Protein AF-A0A928MV00-F1 (afdb_monomer_lite)

Foldseek 3Di:
DKEKEAEQFDDDPLHHDPLRLVLLLLLLQVCLVVLNQEAEEAEPGRQQVSVVNSCVNRVHHYHYDPDLADEVCPCVVVVDPGYYYYYYHQVSRVNNCVVLVNDDPDGQWHGFIWMDDSPDPDDTDPNDPLSPQLCSTDPDPCCPDPNLVVLLVVLLVDDQPDDDFDPPKAKEKEAAADALSCLVSLLVCLQNLLHQEYEYQYALHNSQQVLVHPVSVVVVLVSLLSSLVSVVVSNHNAYEYEHYSSDDVVSNCVSNVRYHYDYACDWDADPNFTEGGHQDPVSVPDDGQEYEYEDDCPPPPDDQVPDPQPDGRYYHYNVQFTWMAIPPVGDIDGGGDSD

Secondary structure (DSSP, 8-state):
--EEEEEPPSEETTEE-HHHHHHHHHHHHHHHHTT--SEEEE-TTHHHHHHHHHHHHH---EEE-S----HHHHHHHHT--S-EEEEE-HHHHHHHHHHTT----SPPPTT-EEEE-TT-TT-EEEEE-TTS-GGG--S-GGGSSHHHHHHHHHHHHS---PPPPPTT-EEEEEE-S--GGGHHHHHHHHHHH--SEEEE-S-TTTTS-TTT-GGGHHHHHHHHHHHHHHHHHT--SEEEE---TT--HHHHHHH-TTSEEPPTT-EEEETTEEEEEEEEGGG--S--SEEEEES--TT----GGG--TTTS-EEEETTT-EEEEEETTTEEEEE----

Sequence (339 aa):
MKIYITCHGQAIDNILTDTGKKQADYLGKELNERGFSGKIYCTPGAGEKTARIIAKYTGSEIIIHKPLKETDNVIKKLDINEDTLFAGDRESSQDLCKSLGIPVKSSMCNCTLCYLEPFKNTKRVYNDTGHLPYDLRGCDFYMQTEEYGQKLKALMEKDTDIPKKKDGQTRIFHISDTSSYFFPYYEKILRETKPDIIIHTGDFVDEVKAGRVKWSREEYNVKVKAVADILKNAGAEKIYAVCGNNDIEDVLKSCLSEAEFVIPGSETYILGIKCILGHSHADIVNEGEWSFYGHGITGESWSPEKNNIKEGICRFNAIWNFSVIDLPERKWYGIEYPE

Radius of gyration: 23.03 Å; chains: 1; bounding box: 55×36×66 Å

Structure (mmCIF, N/CA/C/O backbone):
data_AF-A0A928MV00-F1
#
_entry.id   AF-A0A928MV00-F1
#
loop_
_atom_site.group_PDB
_atom_site.id
_atom_site.type_symbol
_atom_site.label_atom_id
_atom_site.label_alt_id
_atom_site.label_comp_id
_atom_site.label_asym_id
_atom_site.label_entity_id
_atom_site.label_seq_id
_atom_site.pdbx_PDB_ins_code
_atom_site.Cartn_x
_atom_site.Cartn_y
_atom_site.Cartn_z
_atom_site.occupancy
_atom_site.B_iso_or_equiv
_atom_site.auth_seq_id
_atom_site.auth_comp_id
_atom_site.auth_asym_id
_atom_site.auth_atom_id
_atom_site.pdbx_PDB_model_num
ATOM 1 N N . MET A 1 1 ? 2.742 8.236 -29.542 1.00 82.50 1 MET A N 1
ATOM 2 C CA . MET A 1 1 ? 4.080 8.729 -29.197 1.00 82.50 1 MET A CA 1
ATOM 3 C C . MET A 1 1 ? 4.158 9.026 -27.713 1.00 82.50 1 MET A C 1
ATOM 5 O O . MET A 1 1 ? 3.700 10.068 -27.244 1.00 82.50 1 MET A O 1
ATOM 9 N N . LYS A 1 2 ? 4.713 8.068 -26.988 1.00 88.12 2 LYS A N 1
ATOM 10 C CA . LYS A 1 2 ? 5.114 8.154 -25.592 1.00 88.12 2 LYS A CA 1
ATOM 11 C C . LYS A 1 2 ? 6.627 8.044 -25.527 1.00 88.12 2 LYS A C 1
ATOM 13 O O . LYS A 1 2 ? 7.214 7.199 -26.199 1.00 88.12 2 LYS A O 1
ATOM 18 N N . ILE A 1 3 ? 7.240 8.885 -24.708 1.00 89.00 3 ILE A N 1
ATOM 19 C CA . ILE A 1 3 ? 8.666 8.797 -24.410 1.00 89.00 3 ILE A CA 1
ATOM 20 C C . ILE A 1 3 ? 8.793 8.205 -23.020 1.00 89.00 3 ILE A C 1
ATOM 22 O O . ILE A 1 3 ? 8.371 8.831 -22.051 1.00 89.00 3 ILE A O 1
ATOM 26 N N . TYR A 1 4 ? 9.355 7.008 -22.946 1.00 92.44 4 TYR A N 1
ATOM 27 C CA . TYR A 1 4 ? 9.662 6.287 -21.726 1.00 92.44 4 TYR A CA 1
ATOM 28 C C . TYR A 1 4 ? 11.141 6.453 -21.386 1.00 92.44 4 TYR A C 1
ATOM 30 O O . TYR A 1 4 ? 11.998 6.502 -22.268 1.00 92.44 4 TYR A O 1
ATOM 38 N N . ILE A 1 5 ? 11.451 6.527 -20.100 1.00 92.00 5 ILE A N 1
ATOM 39 C CA . ILE A 1 5 ? 12.812 6.672 -19.588 1.00 92.00 5 ILE A CA 1
ATOM 40 C C . ILE A 1 5 ? 12.957 5.737 -18.397 1.00 92.00 5 ILE A C 1
ATOM 42 O O . ILE A 1 5 ? 12.105 5.727 -17.507 1.00 92.00 5 ILE A O 1
ATOM 46 N N . THR A 1 6 ? 14.039 4.971 -18.375 1.00 93.19 6 THR A N 1
ATOM 47 C CA . THR A 1 6 ? 14.352 4.045 -17.295 1.00 93.19 6 THR A CA 1
ATOM 48 C C . THR A 1 6 ? 15.839 4.026 -16.976 1.00 93.19 6 THR A C 1
ATOM 50 O O . 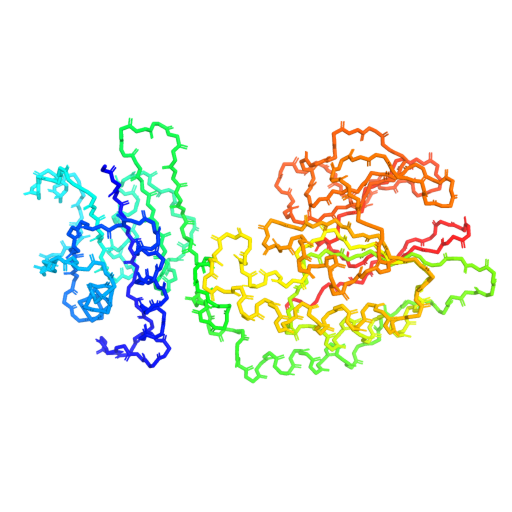THR A 1 6 ? 16.687 4.180 -17.856 1.00 93.19 6 THR A O 1
ATOM 53 N N . CYS A 1 7 ? 16.150 3.808 -15.702 1.00 91.81 7 CYS A N 1
ATOM 54 C CA . CYS A 1 7 ? 17.492 3.426 -15.282 1.00 91.81 7 CYS A CA 1
ATOM 55 C C . CYS A 1 7 ? 17.675 1.919 -15.442 1.00 91.81 7 CYS A C 1
ATOM 57 O O . CYS A 1 7 ? 16.728 1.149 -15.295 1.00 91.81 7 CYS A O 1
ATOM 59 N N . HIS A 1 8 ? 18.909 1.481 -15.664 1.00 92.94 8 HIS A N 1
ATOM 60 C CA . HIS A 1 8 ? 19.227 0.059 -15.650 1.00 92.94 8 HIS A CA 1
ATOM 61 C C . HIS A 1 8 ? 18.806 -0.630 -14.339 1.00 92.94 8 HIS A C 1
ATOM 63 O O . HIS A 1 8 ? 18.644 0.003 -13.292 1.00 92.94 8 HIS A O 1
ATOM 69 N N . GLY A 1 9 ? 18.642 -1.953 -14.388 1.00 92.38 9 GLY A N 1
ATOM 70 C CA . GLY A 1 9 ? 18.502 -2.770 -13.180 1.00 92.38 9 GLY A CA 1
ATOM 71 C C . GLY A 1 9 ? 19.742 -2.681 -12.286 1.00 92.38 9 GLY A C 1
ATOM 72 O O . GLY A 1 9 ? 20.796 -2.205 -12.711 1.00 92.38 9 GLY A O 1
ATOM 73 N N . GLN A 1 10 ? 19.638 -3.158 -11.047 1.00 91.12 10 GLN A N 1
ATOM 74 C CA . GLN A 1 10 ? 20.756 -3.197 -10.108 1.00 91.12 10 GLN A CA 1
ATOM 75 C C . GLN A 1 10 ? 21.988 -3.850 -10.754 1.00 91.12 10 GLN A C 1
ATOM 77 O O . GLN A 1 10 ? 21.906 -4.929 -11.346 1.00 91.12 10 GLN A O 1
ATOM 82 N N . ALA A 1 11 ? 23.138 -3.188 -10.642 1.00 89.44 11 ALA A N 1
ATOM 83 C CA . ALA A 1 11 ? 24.369 -3.616 -11.286 1.00 89.44 11 ALA A CA 1
ATOM 84 C C . ALA A 1 11 ? 25.591 -3.391 -10.393 1.00 89.44 11 ALA A C 1
ATOM 86 O O . ALA A 1 11 ? 25.627 -2.442 -9.613 1.00 89.44 11 ALA A O 1
ATOM 87 N N . ILE A 1 12 ? 26.601 -4.240 -10.570 1.00 86.94 12 ILE A N 1
ATOM 88 C CA . ILE A 1 12 ? 27.958 -4.077 -10.038 1.00 86.94 12 ILE A CA 1
ATOM 89 C C . ILE A 1 12 ? 28.890 -4.089 -11.252 1.00 86.94 12 ILE A C 1
ATOM 91 O O . ILE A 1 12 ? 28.761 -4.965 -12.107 1.00 86.94 12 ILE A O 1
ATOM 95 N N . ASP A 1 13 ? 29.752 -3.080 -11.392 1.00 88.19 13 ASP A N 1
ATOM 96 C CA . ASP A 1 13 ? 30.694 -2.945 -12.516 1.00 88.19 13 ASP A CA 1
ATOM 97 C C . ASP A 1 13 ? 30.048 -3.113 -13.908 1.00 88.19 13 ASP A C 1
ATOM 99 O O . ASP A 1 13 ? 30.540 -3.825 -14.783 1.00 88.19 13 ASP A O 1
ATOM 103 N N . ASN A 1 14 ? 28.898 -2.459 -14.129 1.00 86.06 14 ASN A N 1
ATOM 104 C CA . ASN A 1 14 ? 28.094 -2.552 -15.361 1.00 86.06 14 ASN A CA 1
ATOM 105 C C . ASN A 1 14 ? 27.556 -3.961 -15.688 1.00 86.06 14 ASN A C 1
ATOM 107 O O . ASN A 1 14 ? 27.125 -4.237 -16.817 1.00 86.06 14 ASN A O 1
ATOM 111 N N . ILE A 1 15 ? 27.559 -4.876 -14.723 1.00 90.56 15 ILE A N 1
ATOM 112 C CA . ILE A 1 15 ? 26.974 -6.210 -14.827 1.00 90.56 15 ILE A CA 1
ATOM 113 C C . ILE A 1 15 ? 25.720 -6.250 -13.964 1.00 90.56 15 ILE A C 1
ATOM 115 O O . ILE A 1 15 ? 25.782 -5.992 -12.767 1.00 90.56 15 ILE A O 1
ATOM 119 N N . LEU A 1 16 ? 24.576 -6.575 -14.578 1.00 93.12 16 LEU A N 1
ATOM 120 C CA . LEU A 1 16 ? 23.331 -6.748 -13.833 1.00 93.12 16 LEU A CA 1
ATOM 121 C C . LEU A 1 16 ? 23.482 -7.890 -12.826 1.00 93.12 16 LEU A C 1
ATOM 123 O O . LEU A 1 16 ? 23.854 -9.007 -13.206 1.00 93.12 16 LEU A O 1
ATOM 127 N N . THR A 1 17 ? 23.140 -7.611 -11.572 1.00 91.81 17 THR A N 1
ATOM 128 C CA . THR A 1 17 ? 22.944 -8.642 -10.550 1.00 91.81 17 THR A CA 1
ATOM 129 C C . THR A 1 17 ? 21.708 -9.476 -10.898 1.00 91.81 17 THR A C 1
ATOM 131 O O . THR A 1 17 ? 20.938 -9.127 -11.798 1.00 91.81 17 THR A O 1
ATOM 134 N N . ASP A 1 18 ? 21.469 -10.579 -10.191 1.00 89.38 18 ASP A N 1
ATOM 135 C CA . ASP A 1 18 ? 20.242 -11.357 -10.408 1.00 89.38 18 ASP A CA 1
ATOM 136 C C . ASP A 1 18 ? 18.983 -10.554 -10.055 1.00 89.38 18 ASP A C 1
ATOM 138 O O . ASP A 1 18 ? 18.000 -10.600 -10.795 1.00 89.38 18 ASP A O 1
ATOM 142 N N . THR A 1 19 ? 19.046 -9.724 -9.012 1.00 86.50 19 THR A N 1
ATOM 143 C CA . THR A 1 19 ? 18.025 -8.712 -8.700 1.00 86.50 19 THR A CA 1
ATOM 144 C C . THR A 1 19 ? 17.825 -7.748 -9.869 1.00 86.50 19 THR A C 1
ATOM 146 O O . THR A 1 19 ? 16.693 -7.530 -10.291 1.00 86.50 19 THR A O 1
ATOM 149 N N . GLY A 1 20 ? 18.905 -7.222 -10.457 1.00 92.56 20 GLY A N 1
ATOM 150 C CA . GLY A 1 20 ? 18.827 -6.321 -11.608 1.00 92.56 20 GLY A CA 1
ATOM 151 C C . GLY A 1 20 ? 18.205 -6.952 -12.849 1.00 92.56 20 GLY A C 1
ATOM 152 O O . GLY A 1 20 ? 17.428 -6.307 -13.551 1.00 92.56 20 GLY A O 1
ATOM 153 N N . LYS A 1 21 ? 18.488 -8.234 -13.104 1.00 95.62 21 LYS A N 1
ATOM 154 C CA . LYS A 1 21 ? 17.843 -8.987 -14.189 1.00 95.62 21 LYS A CA 1
ATOM 155 C C . LYS A 1 21 ? 16.345 -9.155 -13.934 1.00 95.62 21 LYS A C 1
ATOM 157 O O . LYS A 1 21 ? 15.565 -8.949 -14.857 1.00 95.62 21 LYS A O 1
ATOM 162 N N . LYS A 1 22 ? 15.942 -9.489 -12.700 1.00 92.94 22 LYS A N 1
ATOM 163 C CA . LYS A 1 22 ? 14.522 -9.596 -12.317 1.00 92.94 22 LYS A CA 1
ATOM 164 C C . LYS A 1 22 ? 13.800 -8.255 -12.447 1.00 92.94 22 LYS A C 1
ATOM 166 O O . LYS A 1 22 ? 12.706 -8.208 -12.988 1.00 92.94 22 LYS A O 1
ATOM 171 N N . GLN A 1 23 ? 14.420 -7.160 -12.012 1.00 93.12 23 GLN A N 1
ATOM 172 C CA . GLN A 1 23 ? 13.869 -5.814 -12.189 1.00 93.12 23 GLN A CA 1
ATOM 173 C C . GLN A 1 23 ? 13.602 -5.500 -13.670 1.00 93.12 23 GLN A C 1
ATOM 175 O O . GLN A 1 23 ? 12.503 -5.080 -14.028 1.00 93.12 23 GLN A O 1
ATOM 180 N N . ALA A 1 24 ? 14.576 -5.780 -14.542 1.00 96.44 24 ALA A N 1
ATOM 181 C CA . ALA A 1 24 ? 14.429 -5.573 -15.982 1.00 96.44 24 ALA A CA 1
ATOM 182 C C . ALA A 1 24 ? 13.342 -6.473 -16.602 1.00 96.44 24 ALA A C 1
ATOM 184 O O . ALA A 1 24 ? 12.658 -6.061 -17.537 1.00 96.44 24 ALA A O 1
ATOM 185 N N . ASP A 1 25 ? 13.176 -7.689 -16.076 1.00 96.62 25 ASP A N 1
ATOM 186 C CA . ASP A 1 25 ? 12.135 -8.640 -16.478 1.00 96.62 25 ASP A CA 1
ATOM 187 C C . ASP A 1 25 ? 10.726 -8.096 -16.198 1.00 96.62 25 ASP A C 1
ATOM 189 O O . ASP A 1 25 ? 9.881 -8.063 -17.094 1.00 96.62 25 ASP A O 1
ATOM 193 N N . TYR A 1 26 ? 10.499 -7.588 -14.983 1.00 93.38 26 TYR A N 1
ATOM 194 C CA . TYR A 1 26 ? 9.235 -6.959 -14.594 1.00 93.38 26 TYR A CA 1
ATOM 195 C C . TYR A 1 26 ? 8.929 -5.705 -15.411 1.00 93.38 26 TYR A C 1
ATOM 197 O O . TYR A 1 26 ? 7.802 -5.535 -15.874 1.00 93.38 26 TYR A O 1
ATOM 205 N N . LEU A 1 27 ? 9.929 -4.855 -15.653 1.00 94.81 27 LEU A N 1
ATOM 206 C CA . LEU A 1 27 ? 9.750 -3.687 -16.513 1.00 94.81 27 LEU A CA 1
ATOM 207 C C . LEU A 1 27 ? 9.415 -4.085 -17.962 1.00 94.81 27 LEU A C 1
ATOM 209 O O . LEU A 1 27 ? 8.588 -3.442 -18.608 1.00 94.81 27 LEU A O 1
ATOM 213 N N . GLY A 1 28 ? 10.017 -5.164 -18.469 1.00 96.38 28 GLY A N 1
ATOM 214 C CA . GLY A 1 28 ? 9.686 -5.725 -19.779 1.00 96.38 28 GLY A CA 1
ATOM 215 C C . GLY A 1 28 ? 8.221 -6.154 -19.884 1.00 96.38 28 GLY A C 1
ATOM 216 O O . GLY A 1 28 ? 7.544 -5.783 -20.845 1.00 96.38 28 GLY A O 1
ATOM 217 N N . LYS A 1 29 ? 7.715 -6.872 -18.873 1.00 94.25 29 LYS A N 1
ATOM 218 C CA . LYS A 1 29 ? 6.297 -7.263 -18.773 1.00 94.25 29 LYS A CA 1
ATOM 219 C C . LYS A 1 29 ? 5.371 -6.048 -18.737 1.00 94.25 29 LYS A C 1
ATOM 221 O O . LYS A 1 29 ? 4.395 -6.015 -19.483 1.00 94.25 29 LYS A O 1
ATOM 226 N N . GLU A 1 30 ? 5.717 -5.029 -17.951 1.00 92.06 30 GLU A N 1
ATOM 227 C CA . GLU A 1 30 ? 4.950 -3.781 -17.852 1.00 92.06 30 GLU A CA 1
ATOM 228 C C . GLU A 1 30 ? 4.853 -3.037 -19.172 1.00 92.06 30 GLU A C 1
ATOM 230 O O . GLU A 1 30 ? 3.765 -2.639 -19.588 1.00 92.06 30 GLU A O 1
ATOM 235 N N . LEU A 1 31 ? 5.972 -2.876 -19.869 1.00 93.81 31 LEU A N 1
ATOM 236 C CA . LEU A 1 31 ? 5.971 -2.216 -21.166 1.00 93.81 31 LEU A CA 1
ATOM 237 C C . LEU A 1 31 ? 5.159 -3.006 -22.198 1.00 93.81 31 LEU A C 1
ATOM 239 O O . LEU A 1 31 ? 4.380 -2.404 -22.938 1.00 93.81 31 LEU A O 1
ATOM 243 N N . ASN A 1 32 ? 5.262 -4.336 -22.198 1.00 94.81 32 ASN A N 1
ATOM 244 C CA . ASN A 1 32 ? 4.456 -5.186 -23.070 1.00 94.81 32 ASN A CA 1
ATOM 245 C C . ASN A 1 32 ? 2.948 -5.071 -22.773 1.00 94.81 32 ASN A C 1
ATOM 247 O O . ASN A 1 32 ? 2.161 -4.878 -23.696 1.00 94.81 32 ASN A O 1
ATOM 251 N N . GLU A 1 33 ? 2.522 -5.100 -21.504 1.00 90.19 33 GLU A N 1
ATOM 252 C CA . GLU A 1 33 ? 1.104 -4.909 -21.153 1.00 90.19 33 GLU A CA 1
ATOM 253 C C . GLU A 1 33 ? 0.577 -3.515 -21.515 1.00 90.19 33 GLU A C 1
ATOM 255 O O . GLU A 1 33 ? -0.595 -3.365 -21.867 1.00 90.19 33 GLU A O 1
ATOM 260 N N . ARG A 1 34 ? 1.439 -2.491 -21.491 1.00 88.81 34 ARG A N 1
ATOM 261 C CA . ARG A 1 34 ? 1.108 -1.142 -21.982 1.00 88.81 34 ARG A CA 1
ATOM 262 C C . ARG A 1 34 ? 1.042 -1.040 -23.508 1.00 88.81 34 ARG A C 1
ATOM 264 O O . ARG A 1 34 ? 0.714 0.040 -24.007 1.00 88.81 34 ARG A O 1
ATOM 271 N N . GLY A 1 35 ? 1.356 -2.116 -24.232 1.00 91.56 35 GLY A N 1
ATOM 272 C CA . GLY A 1 35 ? 1.406 -2.154 -25.691 1.00 91.56 35 GLY A CA 1
ATOM 273 C C . GLY A 1 35 ? 2.598 -1.397 -26.276 1.00 91.56 35 GLY A C 1
ATOM 274 O O . GLY A 1 35 ? 2.506 -0.897 -27.393 1.00 91.56 35 GLY A O 1
ATOM 275 N N . PHE A 1 36 ? 3.692 -1.250 -25.523 1.00 94.00 36 PHE A N 1
ATOM 276 C CA . PHE A 1 36 ? 4.910 -0.644 -26.050 1.00 94.00 36 PHE A CA 1
ATOM 277 C C . PHE A 1 36 ? 5.566 -1.580 -27.070 1.00 94.00 36 PHE A C 1
ATOM 279 O O . PHE A 1 36 ? 5.940 -2.703 -26.741 1.00 94.00 36 PHE A O 1
ATOM 286 N N . SER A 1 37 ? 5.751 -1.077 -28.287 1.00 91.75 37 SER A N 1
ATOM 287 C CA . SER A 1 37 ? 6.409 -1.785 -29.394 1.00 91.75 37 SER A CA 1
ATOM 288 C C . SER A 1 37 ? 7.442 -0.911 -30.113 1.00 91.75 37 SER A C 1
ATOM 290 O O . SER A 1 37 ? 7.795 -1.169 -31.260 1.00 91.75 37 SER A O 1
ATOM 292 N N . GLY A 1 38 ? 7.849 0.183 -29.473 1.00 93.69 38 GLY A N 1
ATOM 293 C CA . GLY A 1 38 ? 8.739 1.185 -30.042 1.00 93.69 38 GLY A CA 1
ATOM 294 C C . GLY A 1 38 ? 10.217 0.823 -29.937 1.00 93.69 38 GLY A C 1
ATOM 295 O O . GLY A 1 38 ? 10.565 -0.264 -29.482 1.00 93.69 38 GLY A O 1
ATOM 296 N N . LYS A 1 39 ? 11.114 1.740 -30.306 1.00 95.25 39 LYS A N 1
ATOM 297 C CA . LYS A 1 39 ? 12.572 1.524 -30.209 1.00 95.25 39 LYS A CA 1
ATOM 298 C C . LYS A 1 39 ? 13.103 1.733 -28.795 1.00 95.25 39 LYS A C 1
ATOM 300 O O . LYS A 1 39 ? 12.606 2.584 -28.053 1.00 95.25 39 LYS A O 1
ATOM 305 N N . ILE A 1 40 ? 14.154 0.994 -28.438 1.00 95.56 40 ILE A N 1
ATOM 306 C CA . ILE A 1 40 ? 14.876 1.160 -27.172 1.00 95.56 40 ILE A CA 1
ATOM 307 C C . ILE A 1 40 ? 16.265 1.736 -27.447 1.00 95.56 40 ILE A C 1
ATOM 309 O O . ILE A 1 40 ? 17.134 1.049 -27.978 1.00 95.56 40 ILE A O 1
ATOM 313 N N . TYR A 1 41 ? 16.500 2.977 -27.030 1.00 93.31 41 TYR A N 1
ATOM 314 C CA . TYR A 1 41 ? 17.820 3.601 -27.039 1.00 93.31 41 TYR A CA 1
ATOM 315 C C . TYR A 1 41 ? 18.506 3.358 -25.702 1.00 93.31 41 TYR A C 1
ATOM 317 O O . TYR A 1 41 ? 17.941 3.661 -24.652 1.00 93.31 41 TYR A O 1
ATOM 325 N N . CYS A 1 42 ? 19.729 2.836 -25.710 1.00 93.12 42 CYS A N 1
ATOM 326 C CA . CYS A 1 42 ? 20.411 2.486 -24.468 1.00 93.12 42 CYS A CA 1
ATOM 327 C C . CYS A 1 42 ? 21.888 2.866 -24.431 1.00 93.12 42 CYS A C 1
ATOM 329 O O . CYS A 1 42 ? 22.580 2.849 -25.454 1.00 93.12 42 CYS A O 1
ATOM 331 N N . THR A 1 43 ? 22.392 3.136 -23.226 1.00 90.00 43 THR A N 1
ATOM 332 C CA . THR A 1 43 ? 23.832 3.279 -22.988 1.00 90.00 43 THR A CA 1
ATOM 333 C C . THR A 1 43 ? 24.513 1.902 -22.930 1.00 90.00 43 THR A C 1
ATOM 335 O O . THR A 1 43 ? 23.920 0.939 -22.432 1.00 90.00 43 THR A O 1
ATOM 338 N N . PRO A 1 44 ? 25.764 1.762 -23.412 1.00 90.00 44 PRO A N 1
ATOM 339 C CA . PRO A 1 44 ? 26.524 0.519 -23.262 1.00 90.00 44 PRO A CA 1
ATOM 340 C C . PRO A 1 44 ? 26.683 0.096 -21.801 1.00 90.00 44 PRO A C 1
ATOM 342 O O . PRO A 1 44 ? 26.835 0.939 -20.919 1.00 90.00 44 PRO A O 1
ATOM 345 N N . GLY A 1 45 ? 26.717 -1.214 -21.551 1.00 92.06 45 GLY A N 1
ATOM 346 C CA . GLY A 1 45 ? 26.882 -1.770 -20.206 1.00 92.06 45 GLY A CA 1
ATOM 347 C C . GLY A 1 45 ? 25.556 -2.201 -19.582 1.00 92.06 45 GLY A C 1
ATOM 348 O O . GLY A 1 45 ? 24.834 -3.014 -20.162 1.00 92.06 45 GLY A O 1
ATOM 349 N N . ALA A 1 46 ? 25.243 -1.714 -18.379 1.00 92.69 46 ALA A N 1
ATOM 350 C CA . ALA A 1 46 ? 24.037 -2.127 -17.656 1.00 92.69 46 ALA A CA 1
ATOM 351 C C . ALA A 1 46 ? 22.733 -1.667 -18.344 1.00 92.69 46 ALA A C 1
ATOM 353 O O . ALA A 1 46 ? 21.748 -2.412 -18.335 1.00 92.69 46 ALA A O 1
ATOM 354 N N . GLY A 1 47 ? 22.740 -0.493 -18.991 1.00 93.62 47 GLY A N 1
ATOM 355 C CA . GLY A 1 47 ? 21.616 0.021 -19.786 1.00 93.62 47 GLY A CA 1
ATOM 356 C C . GLY A 1 47 ? 21.256 -0.918 -20.936 1.00 93.62 47 GLY A C 1
ATOM 357 O O . GLY A 1 47 ? 20.124 -1.385 -21.030 1.00 93.62 47 GLY A O 1
ATOM 358 N N . GLU A 1 48 ? 22.245 -1.295 -21.745 1.00 95.31 48 GLU A N 1
ATOM 359 C CA . GLU A 1 48 ? 22.090 -2.262 -22.835 1.00 95.31 48 GLU A CA 1
ATOM 360 C C . GLU A 1 48 ? 21.587 -3.627 -22.346 1.00 95.31 48 GLU A C 1
ATOM 362 O O . GLU A 1 48 ? 20.670 -4.202 -22.931 1.00 95.31 48 GLU A O 1
ATOM 367 N N . LYS A 1 49 ? 22.146 -4.157 -21.251 1.00 96.94 49 LYS A N 1
ATOM 368 C CA . LYS A 1 49 ? 21.696 -5.440 -20.682 1.00 96.94 49 LYS A CA 1
ATOM 369 C C . LYS A 1 49 ? 20.234 -5.381 -20.234 1.00 96.94 49 LYS A C 1
ATOM 371 O O . LYS A 1 49 ? 19.496 -6.337 -20.458 1.00 96.94 49 LYS A O 1
ATOM 376 N N . THR A 1 50 ? 19.817 -4.257 -19.654 1.00 97.31 50 THR A N 1
ATOM 377 C CA . THR A 1 50 ? 18.422 -4.001 -19.266 1.00 97.31 50 THR A CA 1
ATOM 378 C C . THR A 1 50 ? 17.527 -3.938 -20.506 1.00 97.31 50 THR A C 1
ATOM 380 O O . THR A 1 50 ? 16.542 -4.670 -20.589 1.00 97.31 50 THR A O 1
ATOM 383 N N . ALA A 1 51 ? 17.919 -3.158 -21.521 1.00 97.19 51 ALA A N 1
ATOM 384 C CA . ALA A 1 51 ? 17.208 -3.043 -22.795 1.00 97.19 51 ALA A CA 1
ATOM 385 C C . ALA A 1 51 ? 17.021 -4.402 -23.488 1.00 97.19 51 ALA A C 1
ATOM 387 O O . ALA A 1 51 ? 15.937 -4.702 -23.980 1.00 97.19 51 ALA A O 1
ATOM 388 N N . ARG A 1 52 ? 18.045 -5.265 -23.466 1.00 98.00 52 ARG A N 1
ATOM 389 C CA . ARG A 1 52 ? 17.976 -6.626 -24.022 1.00 98.00 52 ARG A CA 1
ATOM 390 C C . ARG A 1 52 ? 16.959 -7.517 -23.325 1.00 98.00 52 ARG A C 1
ATOM 392 O O . ARG A 1 52 ? 16.385 -8.378 -23.981 1.00 98.00 52 ARG A O 1
ATOM 399 N N . ILE A 1 53 ? 16.747 -7.354 -22.021 1.00 98.38 53 ILE A N 1
ATOM 400 C CA . ILE A 1 53 ? 15.714 -8.105 -21.298 1.00 98.38 53 ILE A CA 1
ATOM 401 C C . ILE A 1 53 ? 14.330 -7.573 -21.681 1.00 98.38 53 ILE A C 1
ATOM 403 O O . ILE A 1 53 ? 13.470 -8.363 -22.056 1.00 98.38 53 ILE A O 1
ATOM 407 N N . ILE A 1 54 ? 14.146 -6.251 -21.693 1.00 98.19 54 ILE A N 1
ATOM 408 C CA . ILE A 1 54 ? 12.882 -5.601 -22.076 1.00 98.19 54 ILE A CA 1
ATOM 409 C C . ILE A 1 54 ? 12.471 -5.955 -23.515 1.00 98.19 54 ILE A C 1
ATOM 411 O O . ILE A 1 54 ? 11.307 -6.267 -23.771 1.00 98.19 54 ILE A O 1
ATOM 415 N N . ALA A 1 55 ? 13.419 -5.963 -24.456 1.00 97.75 55 ALA A N 1
ATOM 416 C CA . ALA A 1 55 ? 13.170 -6.274 -25.865 1.00 97.75 55 ALA A CA 1
ATOM 417 C C . ALA A 1 55 ? 12.613 -7.691 -26.086 1.00 97.75 55 ALA A C 1
ATOM 419 O O . ALA A 1 55 ? 11.857 -7.907 -27.029 1.00 97.75 55 ALA A O 1
ATOM 420 N N . LYS A 1 56 ? 12.922 -8.656 -25.203 1.00 98.00 56 LYS A N 1
ATOM 421 C CA . LYS A 1 56 ? 12.355 -10.018 -25.279 1.00 98.00 56 LYS A CA 1
ATOM 422 C C . LYS A 1 56 ? 10.838 -10.034 -25.096 1.00 98.00 56 LYS A C 1
ATOM 424 O O . LYS A 1 56 ? 10.187 -10.931 -25.618 1.00 98.00 56 LYS A O 1
ATOM 429 N N . TYR A 1 57 ? 10.300 -9.070 -24.352 1.00 97.31 57 TYR A N 1
ATOM 430 C CA . TYR A 1 57 ? 8.868 -8.945 -24.088 1.00 97.31 57 TYR A CA 1
ATOM 431 C C . TYR A 1 57 ? 8.150 -8.104 -25.138 1.00 97.31 57 TYR A C 1
ATOM 433 O O . TYR A 1 57 ? 7.012 -8.390 -25.478 1.00 97.31 57 TYR A O 1
ATOM 441 N N . THR A 1 58 ? 8.816 -7.066 -25.635 1.00 96.75 58 THR A N 1
ATOM 442 C CA . THR A 1 58 ? 8.208 -6.002 -26.450 1.00 96.75 58 THR A CA 1
ATOM 443 C C . THR A 1 58 ? 8.452 -6.177 -27.950 1.00 96.75 58 THR A C 1
ATOM 445 O O . THR A 1 58 ? 7.787 -5.542 -28.762 1.00 96.75 58 THR A O 1
ATOM 448 N N . GLY A 1 59 ? 9.412 -7.027 -28.337 1.00 96.12 59 GLY A N 1
ATOM 449 C CA . GLY A 1 59 ? 9.846 -7.186 -29.729 1.00 96.12 59 GLY A CA 1
ATOM 450 C C . GLY A 1 59 ? 10.632 -5.986 -30.273 1.00 96.12 59 GLY A C 1
ATOM 451 O O . GLY A 1 59 ? 10.896 -5.922 -31.470 1.00 96.12 59 GLY A O 1
ATOM 452 N N . SER A 1 60 ? 10.996 -5.040 -29.406 1.00 96.62 60 SER A N 1
ATOM 453 C CA . SER A 1 60 ? 11.624 -3.775 -29.771 1.00 96.62 60 SER A CA 1
ATOM 454 C C . SER A 1 60 ? 13.036 -3.920 -30.340 1.00 96.62 60 SER A C 1
ATOM 456 O O . SER A 1 60 ? 13.863 -4.685 -29.837 1.00 96.62 60 SER A O 1
ATOM 458 N N . GLU A 1 61 ? 13.354 -3.087 -31.331 1.00 96.06 61 GLU A N 1
ATOM 459 C CA . GLU A 1 61 ? 14.726 -2.870 -31.791 1.00 96.06 61 GLU A CA 1
ATOM 460 C C . GLU A 1 61 ? 15.545 -2.127 -30.721 1.00 96.06 61 GLU A C 1
ATOM 462 O O . GLU A 1 61 ? 15.062 -1.182 -30.090 1.00 96.06 61 GLU A O 1
ATOM 467 N N . ILE A 1 62 ? 16.801 -2.545 -30.530 1.00 95.69 62 ILE A N 1
ATOM 468 C CA . ILE A 1 62 ? 17.732 -1.927 -29.580 1.00 95.69 62 ILE A CA 1
ATOM 469 C C . ILE A 1 62 ? 18.771 -1.113 -30.341 1.00 95.69 62 ILE A C 1
ATOM 471 O O . ILE A 1 62 ? 19.511 -1.652 -31.164 1.00 95.69 62 ILE A O 1
ATOM 475 N N . ILE A 1 63 ? 18.885 0.164 -29.989 1.00 93.31 63 ILE A N 1
ATOM 476 C CA . ILE A 1 63 ? 19.841 1.103 -30.564 1.00 93.31 63 ILE A CA 1
ATOM 477 C C . ILE A 1 63 ? 20.811 1.548 -29.472 1.00 93.31 63 ILE A C 1
ATOM 479 O O . ILE A 1 63 ? 20.442 2.195 -28.491 1.00 93.31 63 ILE A O 1
ATOM 483 N N . ILE A 1 64 ? 22.087 1.216 -29.647 1.00 89.94 64 ILE A N 1
ATOM 484 C CA . ILE A 1 64 ? 23.136 1.615 -28.709 1.00 89.94 64 ILE A CA 1
ATOM 485 C C . ILE A 1 64 ? 23.545 3.064 -28.999 1.00 89.94 64 ILE A C 1
ATOM 487 O O . ILE A 1 64 ? 23.987 3.374 -30.103 1.00 89.94 64 ILE A O 1
ATOM 491 N N . HIS A 1 65 ? 23.445 3.944 -27.999 1.00 80.75 65 HIS A N 1
ATOM 492 C CA . HIS A 1 65 ? 23.759 5.369 -28.128 1.00 80.75 65 HIS A CA 1
ATOM 493 C C . HIS A 1 65 ? 24.647 5.864 -26.969 1.00 80.75 65 HIS A C 1
ATOM 495 O O . HIS A 1 65 ? 24.375 5.608 -25.796 1.00 80.75 65 HIS A O 1
ATOM 501 N N . LYS A 1 66 ? 25.717 6.605 -27.289 1.00 70.06 66 LYS A N 1
ATOM 502 C CA . LYS A 1 66 ? 26.635 7.252 -26.330 1.00 70.06 66 LYS A CA 1
ATOM 503 C C . LYS A 1 66 ? 26.724 8.757 -26.635 1.00 70.06 66 LYS A C 1
ATOM 505 O O . LYS A 1 66 ? 27.035 9.071 -27.781 1.00 70.06 66 LYS A O 1
ATOM 510 N N . PRO A 1 67 ? 26.619 9.676 -25.654 1.00 60.28 67 PRO A N 1
ATOM 511 C CA . PRO A 1 67 ? 25.902 9.630 -24.371 1.00 60.28 67 PRO A CA 1
ATOM 512 C C . PRO A 1 67 ? 24.440 10.116 -24.501 1.00 60.28 67 PRO A C 1
ATOM 514 O O . PRO A 1 67 ? 24.109 10.877 -25.406 1.00 60.28 67 PRO A O 1
ATOM 517 N N . LEU A 1 68 ? 23.565 9.720 -23.570 1.00 62.50 68 LEU A N 1
ATOM 518 C CA . LEU A 1 68 ? 22.214 10.291 -23.401 1.00 62.50 68 LEU A CA 1
ATOM 519 C C . LEU A 1 68 ? 22.263 11.590 -22.566 1.00 62.50 68 LEU A C 1
ATOM 521 O O . LEU A 1 68 ? 21.470 11.779 -21.649 1.00 62.50 68 LEU A O 1
ATOM 525 N N . LYS A 1 69 ? 23.249 12.455 -22.830 1.00 54.38 69 LYS A N 1
ATOM 526 C CA . LYS A 1 69 ? 23.392 13.763 -22.178 1.00 54.38 69 LYS A CA 1
ATOM 527 C C . LYS A 1 69 ? 23.014 14.832 -23.215 1.00 54.38 69 LYS A C 1
ATOM 529 O O . LYS A 1 69 ? 23.563 14.814 -24.310 1.00 54.38 69 LYS A O 1
ATOM 534 N N . GLU A 1 70 ? 22.075 15.715 -22.858 1.00 53.69 70 GLU A N 1
ATOM 535 C CA . GLU A 1 70 ? 21.512 16.836 -23.651 1.00 53.69 70 GLU A CA 1
ATOM 536 C C . GLU A 1 70 ? 20.415 16.509 -24.692 1.00 53.69 70 GLU A C 1
ATOM 538 O O . GLU A 1 70 ? 20.589 15.761 -25.647 1.00 53.69 70 GLU A O 1
ATOM 543 N N . THR A 1 71 ? 19.260 17.159 -24.562 1.00 53.22 71 THR A N 1
ATOM 544 C CA . THR A 1 71 ? 17.960 16.518 -24.866 1.00 53.22 71 THR A CA 1
ATOM 545 C C . THR A 1 71 ? 17.208 17.141 -26.024 1.00 53.22 71 THR A C 1
ATOM 547 O O . THR A 1 71 ? 16.624 16.419 -26.832 1.00 53.22 71 THR A O 1
ATOM 550 N N . ASP A 1 72 ? 17.305 18.464 -26.181 1.00 48.59 72 ASP A N 1
ATOM 551 C CA . ASP A 1 72 ? 16.810 19.141 -27.385 1.00 48.59 72 ASP A CA 1
ATOM 552 C C . ASP A 1 72 ? 17.538 18.635 -28.631 1.00 48.59 72 ASP A C 1
ATOM 554 O O . ASP A 1 72 ? 16.975 18.598 -29.724 1.00 48.59 72 ASP A O 1
ATOM 558 N N . ASN A 1 73 ? 18.778 18.183 -28.442 1.00 56.41 73 ASN A N 1
ATOM 559 C CA . ASN A 1 73 ? 19.561 17.524 -29.464 1.00 56.41 73 ASN A CA 1
ATOM 560 C C . ASN A 1 73 ? 19.152 16.060 -29.645 1.00 56.41 73 ASN A C 1
ATOM 562 O O . ASN A 1 73 ? 19.006 15.650 -30.783 1.00 56.41 73 ASN A O 1
ATOM 566 N N . VAL A 1 74 ? 18.934 15.266 -28.592 1.00 65.31 74 VAL A N 1
ATOM 567 C CA . VAL A 1 74 ? 18.623 13.830 -28.746 1.00 65.31 74 VAL A CA 1
ATOM 568 C C . VAL A 1 74 ? 17.281 13.600 -29.447 1.00 65.31 74 VAL A C 1
ATOM 570 O O . VAL A 1 74 ? 17.252 12.867 -30.427 1.00 65.31 74 VAL A O 1
ATOM 573 N N . ILE A 1 75 ? 16.187 14.258 -29.045 1.00 63.66 75 ILE A N 1
ATOM 574 C CA . ILE A 1 75 ? 14.884 14.027 -29.704 1.00 63.66 75 ILE A CA 1
ATOM 575 C C . ILE A 1 75 ? 14.890 14.522 -31.154 1.00 63.66 75 ILE A C 1
ATOM 577 O O . ILE A 1 75 ? 14.432 13.808 -32.042 1.00 63.66 75 ILE A O 1
ATOM 581 N N . LYS A 1 76 ? 15.441 15.719 -31.412 1.00 63.12 76 LYS A N 1
ATOM 582 C CA . LYS A 1 76 ? 15.502 16.279 -32.773 1.00 63.12 76 LYS A CA 1
ATOM 583 C C . LYS A 1 76 ? 16.491 15.538 -33.675 1.00 63.12 76 LYS A C 1
ATOM 585 O O . LYS A 1 76 ? 16.220 15.398 -34.859 1.00 63.12 76 LYS A O 1
ATOM 590 N N . LYS A 1 77 ? 17.628 15.064 -33.146 1.00 62.38 77 LYS A N 1
ATOM 591 C CA . LYS A 1 77 ? 18.619 14.288 -33.919 1.00 62.38 77 LYS A CA 1
ATOM 592 C C . LYS A 1 77 ? 18.152 12.864 -34.201 1.00 62.38 77 LYS A C 1
ATOM 594 O O . LYS A 1 77 ? 18.565 12.307 -35.210 1.00 62.38 77 LYS A O 1
ATOM 599 N N . LEU A 1 78 ? 17.348 12.273 -33.314 1.00 65.56 78 LEU A N 1
ATOM 600 C CA . LEU A 1 78 ? 16.857 10.903 -33.470 1.00 65.56 78 LEU A CA 1
ATOM 601 C C . LEU A 1 78 ? 15.542 10.803 -34.258 1.00 65.56 78 LEU A C 1
ATOM 603 O O . LEU A 1 78 ? 15.116 9.683 -34.516 1.00 65.56 78 LEU A O 1
ATOM 607 N N . ASP A 1 79 ? 14.929 11.934 -34.634 1.00 68.38 79 ASP A N 1
ATOM 608 C CA . ASP A 1 79 ? 13.675 12.005 -35.406 1.00 68.38 79 ASP A CA 1
ATOM 609 C C . ASP A 1 79 ? 12.581 11.072 -34.854 1.00 68.38 79 ASP A C 1
ATOM 611 O O . ASP A 1 79 ? 11.986 10.250 -35.552 1.00 68.38 79 ASP A O 1
ATOM 615 N N . ILE A 1 80 ? 12.367 11.144 -33.538 1.00 73.50 80 ILE A N 1
ATOM 616 C CA . ILE A 1 80 ? 11.459 10.230 -32.839 1.00 73.50 80 ILE A CA 1
ATOM 617 C C . ILE A 1 80 ? 10.015 10.557 -33.226 1.00 73.50 80 ILE A C 1
ATOM 619 O O . ILE A 1 80 ? 9.469 11.581 -32.818 1.00 73.50 80 ILE A O 1
ATOM 623 N N . ASN A 1 81 ? 9.394 9.654 -33.983 1.00 78.94 81 ASN A N 1
ATOM 624 C CA . ASN A 1 81 ? 8.007 9.736 -34.448 1.00 78.94 81 ASN A CA 1
ATOM 625 C C . ASN A 1 81 ? 7.121 8.582 -33.928 1.00 78.94 81 ASN A C 1
ATOM 627 O O . ASN A 1 81 ? 5.920 8.537 -34.201 1.00 78.94 81 ASN A O 1
ATOM 631 N N . GLU A 1 82 ? 7.696 7.681 -33.133 1.00 86.75 82 GLU A N 1
ATOM 632 C CA . GLU A 1 82 ? 7.052 6.509 -32.542 1.00 86.75 82 GLU A CA 1
ATOM 633 C C . GLU A 1 82 ? 7.268 6.458 -31.023 1.00 86.75 82 GLU A C 1
ATOM 635 O O . GLU A 1 82 ? 8.014 7.255 -30.449 1.00 86.75 82 GLU A O 1
ATOM 640 N N . ASP A 1 83 ? 6.576 5.547 -30.335 1.00 91.25 83 ASP A N 1
ATOM 641 C CA . ASP A 1 83 ? 6.856 5.317 -28.918 1.00 91.25 83 ASP A CA 1
ATOM 642 C C . ASP A 1 83 ? 8.339 4.939 -28.752 1.00 91.25 83 ASP A C 1
ATOM 644 O O . ASP A 1 83 ? 8.920 4.262 -29.592 1.00 91.25 83 ASP A O 1
ATOM 648 N N . THR A 1 84 ? 9.000 5.430 -27.710 1.00 92.88 84 THR A N 1
ATOM 649 C CA . THR A 1 84 ? 10.446 5.226 -27.543 1.00 92.88 84 THR A CA 1
ATOM 650 C C . THR A 1 84 ? 10.799 5.049 -26.080 1.00 92.88 84 THR A C 1
ATOM 652 O O . THR A 1 84 ? 10.276 5.773 -25.238 1.00 92.88 84 THR A O 1
ATOM 655 N N . LEU A 1 85 ? 11.704 4.119 -25.778 1.00 94.88 85 LEU A N 1
ATOM 656 C CA . LEU A 1 85 ? 12.278 3.924 -24.451 1.00 94.88 85 LEU A CA 1
ATOM 657 C C . LEU A 1 85 ? 13.752 4.319 -24.444 1.00 94.88 85 LEU A C 1
ATOM 659 O O . LEU A 1 85 ? 14.529 3.856 -25.271 1.00 94.88 85 LEU A O 1
ATOM 663 N N . PHE A 1 86 ? 14.152 5.101 -23.451 1.00 93.69 86 PHE A N 1
ATOM 664 C CA . PHE A 1 86 ? 15.549 5.371 -23.138 1.00 93.69 86 PHE A CA 1
ATOM 665 C C . PHE A 1 86 ? 15.968 4.588 -21.892 1.00 93.69 86 PHE A C 1
ATOM 667 O O . PHE A 1 86 ? 15.394 4.792 -20.826 1.00 93.69 86 PHE A O 1
ATOM 674 N N . ALA A 1 87 ? 16.963 3.708 -22.016 1.00 93.75 87 ALA A N 1
ATOM 675 C CA . ALA A 1 87 ? 17.513 2.902 -20.926 1.00 93.75 87 ALA A CA 1
ATOM 676 C C . ALA A 1 87 ? 18.967 3.304 -20.631 1.00 93.75 87 ALA A C 1
ATOM 678 O O . ALA A 1 87 ? 19.890 2.950 -21.372 1.00 93.75 87 ALA A O 1
ATOM 679 N N . GLY A 1 88 ? 19.172 4.061 -19.555 1.00 90.69 88 GLY A N 1
ATOM 680 C CA . GLY A 1 88 ? 20.464 4.656 -19.209 1.00 90.69 88 GLY A CA 1
ATOM 681 C C . GLY A 1 88 ? 20.969 4.288 -17.817 1.00 90.69 88 GLY A C 1
ATOM 682 O O . GLY A 1 88 ? 20.384 3.481 -17.094 1.00 90.69 88 GLY A O 1
ATOM 683 N N . ASP A 1 89 ? 22.078 4.913 -17.434 1.00 88.31 89 ASP A N 1
ATOM 684 C CA . ASP A 1 89 ? 22.468 5.019 -16.027 1.00 88.31 89 ASP A CA 1
ATOM 685 C C . ASP A 1 89 ? 21.622 6.078 -15.305 1.00 88.31 89 ASP A C 1
ATOM 687 O O . ASP A 1 89 ? 20.805 6.780 -15.913 1.00 88.31 89 ASP A O 1
ATOM 691 N N . ARG A 1 90 ? 21.795 6.171 -13.984 1.00 85.38 90 ARG A N 1
ATOM 692 C CA . ARG A 1 90 ? 21.036 7.099 -13.141 1.00 85.38 90 ARG A CA 1
ATOM 693 C C . ARG A 1 90 ? 21.218 8.554 -13.574 1.00 85.38 90 ARG A C 1
ATOM 695 O O . ARG A 1 90 ? 20.227 9.265 -13.699 1.00 85.38 90 ARG A O 1
ATOM 702 N N . GLU A 1 91 ? 22.454 8.978 -13.822 1.00 84.06 91 GLU A N 1
ATOM 703 C CA . GLU A 1 91 ? 22.781 10.366 -14.170 1.00 84.06 91 GLU A CA 1
ATOM 704 C C . GLU A 1 91 ? 22.136 10.758 -15.508 1.00 84.06 91 GLU A C 1
ATOM 706 O O . GLU A 1 91 ? 21.351 11.702 -15.582 1.00 84.06 91 GLU A O 1
ATOM 711 N N . SER A 1 92 ? 22.375 9.961 -16.550 1.00 84.62 92 SER A N 1
ATOM 712 C CA . SER A 1 92 ? 21.846 10.203 -17.894 1.00 84.62 92 SER A CA 1
ATOM 713 C C . SER A 1 92 ? 20.318 10.150 -17.958 1.00 84.62 92 SER A C 1
ATOM 715 O O . SER A 1 92 ? 19.695 10.998 -18.595 1.00 84.62 92 SER A O 1
ATOM 717 N N . SER A 1 93 ? 19.689 9.205 -17.254 1.00 87.00 93 SER A N 1
ATOM 718 C CA . SER A 1 93 ? 18.225 9.105 -17.200 1.00 87.00 93 SER A CA 1
ATOM 719 C C . SER A 1 93 ? 17.599 10.309 -16.490 1.00 87.00 93 SER A C 1
ATOM 721 O O . SER A 1 93 ? 16.560 10.816 -16.919 1.00 87.00 93 SER A O 1
ATOM 723 N N . GLN A 1 94 ? 18.232 10.798 -15.420 1.00 85.25 94 GLN A N 1
ATOM 724 C CA . GLN A 1 94 ? 17.772 11.983 -14.697 1.00 85.25 94 GLN A CA 1
ATOM 725 C C . GLN A 1 94 ? 17.916 13.255 -15.523 1.00 85.25 94 GLN A C 1
ATOM 727 O O . GLN A 1 94 ? 16.994 14.073 -15.542 1.00 85.25 94 GLN A O 1
ATOM 732 N N . ASP A 1 95 ? 19.042 13.425 -16.208 1.00 83.19 95 ASP A N 1
ATOM 733 C CA . ASP A 1 95 ? 19.273 14.584 -17.066 1.00 83.19 95 ASP A CA 1
ATOM 734 C C . ASP A 1 95 ? 18.284 14.611 -18.235 1.00 83.19 95 ASP A C 1
ATOM 736 O O . ASP A 1 95 ? 17.707 15.663 -18.532 1.00 83.19 95 ASP A O 1
ATOM 740 N N . LEU A 1 96 ? 17.991 13.447 -18.826 1.00 83.56 96 LEU A N 1
ATOM 741 C CA . LEU A 1 96 ? 16.943 13.286 -19.833 1.00 83.56 96 LEU A CA 1
ATOM 742 C C . LEU A 1 96 ? 15.542 13.596 -19.271 1.00 83.56 96 LEU A C 1
ATOM 744 O O . LEU A 1 96 ? 14.746 14.250 -19.936 1.00 83.56 96 LEU A O 1
ATOM 748 N N . CYS A 1 97 ? 15.228 13.206 -18.033 1.00 83.19 97 CYS A N 1
ATOM 749 C CA . CYS A 1 97 ? 13.955 13.581 -17.407 1.00 83.19 97 CYS A CA 1
ATOM 750 C C . CYS A 1 97 ? 13.831 15.105 -17.215 1.00 83.19 97 CYS A C 1
ATOM 752 O O . CYS A 1 97 ? 12.826 15.694 -17.619 1.00 83.19 97 CYS A O 1
ATOM 754 N N . LYS A 1 98 ? 14.849 15.753 -16.625 1.00 81.38 98 LYS A N 1
ATOM 755 C CA . LYS A 1 98 ? 14.837 17.197 -16.301 1.00 81.38 98 LYS A CA 1
ATOM 756 C C . LYS A 1 98 ? 14.592 18.059 -17.534 1.00 81.38 98 LYS A C 1
ATOM 758 O O . LYS A 1 98 ? 13.766 18.964 -17.536 1.00 81.38 98 LYS A O 1
ATOM 763 N N . SER A 1 99 ? 15.322 17.751 -18.585 1.00 78.50 99 SER A N 1
ATOM 764 C CA . SER A 1 99 ? 15.278 18.446 -19.866 1.00 78.50 99 SER A CA 1
ATOM 765 C C . SER A 1 99 ? 13.978 18.244 -20.648 1.00 78.50 99 SER A C 1
ATOM 767 O O . SER A 1 99 ? 13.583 19.127 -21.399 1.00 78.50 99 SER A O 1
ATOM 769 N N . LEU A 1 100 ? 13.263 17.138 -20.421 1.00 78.25 100 LEU A N 1
ATOM 770 C CA . LEU A 1 100 ? 11.900 16.934 -20.926 1.00 78.25 100 LEU A CA 1
ATOM 771 C C . LEU A 1 100 ? 10.824 17.567 -20.035 1.00 78.25 100 LEU A C 1
ATOM 773 O O . LEU A 1 100 ? 9.629 17.344 -20.238 1.00 78.25 100 LEU A O 1
ATOM 777 N N . GLY A 1 101 ? 11.225 18.336 -19.019 1.00 77.62 101 GLY A N 1
ATOM 778 C CA . GLY A 1 101 ? 10.308 18.932 -18.054 1.00 77.62 101 GLY A CA 1
ATOM 779 C C . GLY A 1 101 ? 9.598 17.896 -17.178 1.00 77.62 101 GLY A C 1
ATOM 780 O O . GLY A 1 101 ? 8.557 18.199 -16.590 1.00 77.62 101 GLY A O 1
ATOM 781 N N . ILE A 1 102 ? 10.116 16.668 -17.083 1.00 77.56 102 ILE A N 1
ATOM 782 C CA . ILE A 1 102 ? 9.616 15.664 -16.144 1.00 77.56 102 ILE A CA 1
ATOM 783 C C . ILE A 1 102 ? 10.218 16.006 -14.771 1.00 77.56 102 ILE A C 1
ATOM 785 O O . ILE A 1 102 ? 11.443 16.019 -14.634 1.00 77.56 102 ILE A O 1
ATOM 789 N N . PRO A 1 103 ? 9.401 16.330 -13.752 1.00 71.12 103 PRO A N 1
ATOM 790 C CA . PRO A 1 103 ? 9.909 16.801 -12.467 1.00 71.12 103 PRO A CA 1
ATOM 791 C C . PRO A 1 103 ? 10.697 15.700 -11.755 1.00 71.12 103 PRO A C 1
ATOM 793 O O . PRO A 1 103 ? 10.113 14.701 -11.360 1.00 71.12 103 PRO A O 1
ATOM 796 N N . VAL A 1 104 ? 12.004 15.901 -11.550 1.00 68.44 104 VAL A N 1
ATOM 797 C CA . VAL A 1 104 ? 12.871 14.954 -10.830 1.00 68.44 104 VAL A CA 1
ATOM 798 C C . VAL A 1 104 ? 13.045 15.402 -9.376 1.00 68.44 104 VAL A C 1
ATOM 800 O O . VAL A 1 104 ? 13.900 16.236 -9.096 1.00 68.44 104 VAL A O 1
ATOM 803 N N . LYS A 1 105 ? 12.214 14.893 -8.453 1.00 56.28 105 LYS A N 1
ATOM 804 C CA . LYS A 1 105 ? 12.280 15.221 -7.012 1.00 56.28 105 LYS A CA 1
ATOM 805 C C . LYS A 1 105 ? 13.322 14.402 -6.233 1.00 56.28 105 LYS A C 1
ATOM 807 O O . LYS A 1 105 ? 13.779 14.862 -5.194 1.00 56.28 105 LYS A O 1
ATOM 812 N N . SER A 1 106 ? 13.697 13.215 -6.715 1.00 64.50 106 SER A N 1
ATOM 813 C CA . SER A 1 106 ? 14.620 12.290 -6.036 1.00 64.50 106 SER A CA 1
ATOM 814 C C . SER A 1 106 ? 15.565 11.579 -7.012 1.00 64.50 106 SER A C 1
ATOM 816 O O . SER A 1 106 ? 15.446 11.704 -8.237 1.00 64.50 106 SER A O 1
ATOM 818 N N . SER A 1 107 ? 16.517 10.806 -6.471 1.00 70.81 107 SER A N 1
ATOM 819 C CA . SER A 1 107 ? 17.337 9.899 -7.280 1.00 70.81 107 SER A CA 1
ATOM 820 C C . SER A 1 107 ? 16.452 8.874 -8.010 1.00 70.81 107 SER A C 1
ATOM 822 O O . SER A 1 107 ? 15.482 8.396 -7.421 1.00 70.81 107 SER A O 1
ATOM 824 N N . MET A 1 108 ? 16.722 8.578 -9.290 1.00 77.69 108 MET A N 1
ATOM 825 C CA . MET A 1 108 ? 15.988 7.517 -9.998 1.00 77.69 108 MET A CA 1
ATOM 826 C C . MET A 1 108 ? 16.427 6.140 -9.485 1.00 77.69 108 MET A C 1
ATOM 828 O O . MET A 1 108 ? 17.627 5.863 -9.365 1.00 77.69 108 MET A O 1
ATOM 832 N N . CYS A 1 109 ? 15.453 5.282 -9.194 1.00 84.50 109 CYS A N 1
ATOM 833 C CA . CYS A 1 109 ? 15.687 3.922 -8.718 1.00 84.50 109 CYS A CA 1
ATOM 834 C C . CYS A 1 109 ? 15.992 2.966 -9.888 1.00 84.50 109 CYS A C 1
ATOM 836 O O . CYS A 1 109 ? 15.762 3.285 -11.057 1.00 84.50 109 CYS A O 1
ATOM 838 N N . ASN A 1 110 ? 16.522 1.780 -9.580 1.00 89.88 110 ASN A N 1
ATOM 839 C CA . ASN A 1 110 ? 16.798 0.758 -10.597 1.00 89.88 110 ASN A CA 1
ATOM 840 C C . ASN A 1 110 ? 15.505 0.330 -11.313 1.00 89.88 110 ASN A C 1
ATOM 842 O O . ASN A 1 110 ? 14.509 0.063 -10.644 1.00 89.88 110 ASN A O 1
ATOM 846 N N . CYS A 1 111 ? 15.520 0.254 -12.650 1.00 92.25 111 CYS A N 1
ATOM 847 C CA . CYS A 1 111 ? 14.345 -0.048 -13.490 1.00 92.25 111 CYS A CA 1
ATOM 848 C C . CYS A 1 111 ? 13.098 0.801 -13.207 1.00 92.25 111 CYS A C 1
ATOM 850 O O . CYS A 1 111 ? 11.998 0.423 -13.582 1.00 92.25 111 CYS A O 1
ATOM 852 N N . THR A 1 112 ? 13.239 1.980 -12.605 1.00 89.31 112 THR A N 1
ATOM 853 C CA . THR A 1 112 ? 12.155 2.963 -12.546 1.00 89.31 112 THR A CA 1
ATOM 854 C C . THR A 1 112 ? 11.598 3.248 -13.942 1.00 89.31 112 THR A C 1
ATOM 856 O O . THR A 1 112 ? 12.372 3.382 -14.888 1.00 89.31 112 THR A O 1
ATOM 859 N N . LEU A 1 113 ? 10.290 3.475 -14.061 1.00 89.00 113 LEU A N 1
ATOM 860 C CA . LEU A 1 113 ? 9.667 3.988 -15.275 1.00 89.00 113 LEU A CA 1
ATOM 861 C C . LEU A 1 113 ? 9.237 5.454 -15.112 1.00 89.00 113 LEU A C 1
ATOM 863 O O . LEU A 1 113 ? 8.412 5.802 -14.270 1.00 89.00 113 LEU A O 1
ATOM 867 N N . CYS A 1 114 ? 9.763 6.322 -15.966 1.00 87.62 114 CYS A N 1
ATOM 868 C CA . CYS A 1 114 ? 9.232 7.662 -16.204 1.00 87.62 114 CYS A CA 1
ATOM 869 C C . CYS A 1 114 ? 8.644 7.703 -17.615 1.00 87.62 114 CYS A C 1
ATOM 871 O O . CYS A 1 114 ? 9.210 7.091 -18.521 1.00 87.62 114 CYS A O 1
ATOM 873 N N . TYR A 1 115 ? 7.553 8.438 -17.842 1.00 86.25 115 TYR A N 1
ATOM 874 C CA . TYR A 1 115 ? 7.135 8.729 -19.215 1.00 86.25 115 TYR A CA 1
ATOM 875 C C . TYR A 1 115 ? 6.391 10.053 -19.388 1.00 86.25 115 TYR A C 1
ATOM 877 O O . TYR A 1 115 ? 5.773 10.585 -18.459 1.00 86.25 115 TYR A O 1
ATOM 885 N N . LEU A 1 116 ? 6.439 10.551 -20.624 1.00 83.50 116 LEU A N 1
ATOM 886 C CA . LEU A 1 116 ? 5.777 11.761 -21.104 1.00 83.50 116 LEU A CA 1
ATOM 887 C C . LEU A 1 116 ? 4.998 11.467 -22.395 1.00 83.50 116 LEU A C 1
ATOM 889 O O . LEU A 1 116 ? 5.461 10.718 -23.256 1.00 83.50 116 LEU A O 1
ATOM 893 N N . GLU A 1 117 ? 3.845 12.117 -22.553 1.00 81.94 117 GLU A N 1
ATOM 894 C CA . GLU A 1 117 ? 3.106 12.222 -23.818 1.00 81.94 117 GLU A CA 1
ATOM 895 C C . GLU A 1 117 ? 3.242 13.656 -24.373 1.00 81.94 117 GLU A C 1
ATOM 897 O O . GLU A 1 117 ? 2.468 14.525 -23.977 1.00 81.94 117 GLU A O 1
ATOM 902 N N . PRO A 1 118 ? 4.200 13.949 -25.277 1.00 65.69 118 PRO A N 1
ATOM 903 C CA . PRO A 1 118 ? 4.557 15.331 -25.636 1.00 65.69 118 PRO A CA 1
ATOM 904 C C . PRO A 1 118 ? 3.413 16.162 -26.234 1.00 65.69 118 PRO A C 1
ATOM 906 O O . PRO A 1 118 ? 3.376 17.375 -26.067 1.00 65.69 118 PRO A O 1
ATOM 909 N N . PHE A 1 119 ? 2.459 15.510 -26.904 1.00 64.81 119 PHE A N 1
ATOM 910 C CA . PHE A 1 119 ? 1.329 16.162 -27.576 1.00 64.81 119 PHE A CA 1
ATOM 911 C C . PHE A 1 119 ? 0.042 16.194 -26.739 1.00 64.81 119 PHE A C 1
ATOM 913 O O . PHE A 1 119 ? -0.990 16.673 -27.205 1.00 64.81 119 PHE A O 1
ATOM 920 N N . LYS A 1 120 ? 0.080 15.680 -25.505 1.00 57.91 120 LYS A N 1
ATOM 921 C CA . LYS A 1 120 ? -1.037 15.736 -24.559 1.00 57.91 120 LYS A CA 1
ATOM 922 C C . LYS A 1 120 ? -0.560 16.476 -23.317 1.00 57.91 120 LYS A C 1
ATOM 924 O O . LYS A 1 120 ? 0.253 15.960 -22.560 1.00 57.91 120 LYS A O 1
ATOM 929 N N . ASN A 1 121 ? -1.096 17.673 -23.080 1.00 53.41 121 ASN A N 1
ATOM 930 C CA . ASN A 1 121 ? -0.739 18.577 -21.973 1.00 53.41 121 ASN A CA 1
ATOM 931 C C . ASN A 1 121 ? -0.977 18.021 -20.545 1.00 53.41 121 ASN A C 1
ATOM 933 O O . ASN A 1 121 ? -1.070 18.793 -19.597 1.00 53.41 121 ASN A O 1
ATOM 937 N N . THR A 1 122 ? -1.139 16.710 -20.352 1.00 53.31 122 THR A N 1
ATOM 938 C CA . THR A 1 122 ? -1.901 16.198 -19.207 1.00 53.31 122 THR A CA 1
ATOM 939 C C . THR A 1 122 ? -1.388 14.916 -18.553 1.00 53.31 122 THR A C 1
ATOM 941 O O . THR A 1 122 ? -1.890 14.595 -17.481 1.00 53.31 122 THR A O 1
ATOM 944 N N . LYS A 1 123 ? -0.422 14.161 -19.104 1.00 54.00 123 LYS A N 1
ATOM 945 C CA . LYS A 1 123 ? 0.046 12.918 -18.447 1.00 54.00 123 LYS A CA 1
ATOM 946 C C . LYS A 1 123 ? 1.565 12.811 -18.367 1.00 54.00 123 LYS A C 1
ATOM 948 O O . LYS A 1 123 ? 2.255 12.672 -19.374 1.00 54.00 123 LYS A O 1
ATOM 953 N N . ARG A 1 124 ? 2.060 12.855 -17.128 1.00 63.56 124 ARG A N 1
ATOM 954 C CA . ARG A 1 124 ? 3.446 12.582 -16.742 1.00 63.56 124 ARG A CA 1
ATOM 955 C C . ARG A 1 124 ? 3.407 11.536 -15.641 1.00 63.56 124 ARG A C 1
ATOM 957 O O . ARG A 1 124 ? 2.724 11.743 -14.642 1.00 63.56 124 ARG A O 1
ATOM 964 N N . VAL A 1 125 ? 4.116 10.434 -15.828 1.00 60.09 125 VAL A N 1
ATOM 965 C CA . VAL A 1 125 ? 4.385 9.486 -14.743 1.00 60.09 125 VAL A CA 1
ATOM 966 C C . VAL A 1 125 ? 5.845 9.625 -14.378 1.00 60.09 125 VAL A C 1
ATOM 968 O O . VAL A 1 125 ? 6.714 9.667 -15.252 1.00 60.09 125 VAL A O 1
ATOM 971 N N . TYR A 1 126 ? 6.088 9.763 -13.082 1.00 67.25 126 TYR A N 1
ATOM 972 C CA . TYR A 1 126 ? 7.396 10.058 -12.539 1.00 67.25 126 TYR A CA 1
ATOM 973 C C . TYR A 1 126 ? 7.794 9.006 -11.514 1.00 67.25 126 TYR A C 1
ATOM 975 O O . TYR A 1 126 ? 7.034 8.712 -10.597 1.00 67.25 126 TYR A O 1
ATOM 983 N N . ASN A 1 127 ? 9.013 8.499 -11.675 1.00 71.19 127 ASN A N 1
ATOM 984 C CA . ASN A 1 127 ? 9.665 7.551 -10.784 1.00 71.19 127 ASN A CA 1
ATOM 985 C C . ASN A 1 127 ? 8.813 6.313 -10.428 1.00 71.19 127 ASN A C 1
ATOM 987 O O . ASN A 1 127 ? 8.833 5.852 -9.288 1.00 71.19 127 ASN A O 1
ATOM 991 N N . ASP A 1 128 ? 8.040 5.791 -11.386 1.00 78.31 128 ASP A N 1
ATOM 992 C CA . ASP A 1 128 ? 7.105 4.697 -11.135 1.00 78.31 128 ASP A CA 1
ATOM 993 C C . ASP A 1 128 ? 7.841 3.361 -11.034 1.00 78.31 128 ASP A C 1
ATOM 995 O O . ASP A 1 128 ? 8.449 2.870 -11.987 1.00 78.31 128 ASP A O 1
ATOM 999 N N . THR A 1 129 ? 7.773 2.773 -9.847 1.00 81.06 129 THR A N 1
ATOM 1000 C CA . THR A 1 129 ? 8.290 1.439 -9.530 1.00 81.06 129 THR A CA 1
ATOM 1001 C C . THR A 1 129 ? 7.163 0.476 -9.160 1.00 81.06 129 THR A C 1
ATOM 1003 O O . THR A 1 129 ? 7.427 -0.620 -8.676 1.00 81.06 129 THR A O 1
ATOM 1006 N N . GLY A 1 130 ? 5.898 0.848 -9.396 1.00 73.44 130 GLY A N 1
ATOM 1007 C CA . GLY A 1 130 ? 4.732 0.030 -9.059 1.00 73.44 130 GLY A CA 1
ATOM 1008 C C . GLY A 1 130 ? 4.721 -1.329 -9.760 1.00 73.44 130 GLY A C 1
ATOM 1009 O O . GLY A 1 130 ? 4.195 -2.291 -9.208 1.00 73.44 130 GLY A O 1
ATOM 1010 N N . HIS A 1 131 ? 5.372 -1.420 -10.921 1.00 81.12 131 HIS A N 1
ATOM 1011 C CA . HIS A 1 131 ? 5.571 -2.652 -11.684 1.00 81.12 131 HIS A CA 1
ATOM 1012 C C . HIS A 1 131 ? 6.552 -3.639 -11.034 1.00 81.12 131 HIS A C 1
ATOM 1014 O O . HIS A 1 131 ? 6.510 -4.837 -11.325 1.00 81.12 131 HIS A O 1
ATOM 1020 N N . LEU A 1 132 ? 7.441 -3.141 -10.171 1.00 81.00 132 LEU A N 1
ATOM 1021 C CA . LEU A 1 132 ? 8.374 -3.962 -9.418 1.00 81.00 132 LEU A CA 1
ATOM 1022 C C . LEU A 1 132 ? 7.676 -4.490 -8.159 1.00 81.00 132 LEU A C 1
ATOM 1024 O O . LEU A 1 132 ? 7.078 -3.695 -7.414 1.00 81.00 132 LEU A O 1
ATOM 1028 N N . PRO A 1 133 ? 7.815 -5.796 -7.871 1.00 71.19 133 PRO A N 1
ATOM 1029 C CA . PRO A 1 133 ? 7.655 -6.310 -6.523 1.00 71.19 133 PRO A CA 1
ATOM 1030 C C . PRO A 1 133 ? 8.463 -5.469 -5.545 1.00 71.19 133 PRO A C 1
ATOM 1032 O O . PRO A 1 133 ? 9.534 -4.953 -5.874 1.00 71.19 133 PRO A O 1
ATOM 1035 N N . TYR A 1 134 ? 7.935 -5.303 -4.345 1.00 63.75 134 TYR A N 1
ATOM 1036 C CA . TYR A 1 134 ? 8.521 -4.406 -3.360 1.00 63.75 134 TYR A CA 1
ATOM 1037 C C . TYR A 1 134 ? 9.931 -4.790 -2.939 1.00 63.75 134 TYR A C 1
ATOM 1039 O O . TYR A 1 134 ? 10.790 -3.929 -2.789 1.00 63.75 134 TYR A O 1
ATOM 1047 N N . ASP A 1 135 ? 10.175 -6.091 -2.830 1.00 65.81 135 ASP A N 1
ATOM 1048 C CA . ASP A 1 135 ? 11.477 -6.670 -2.540 1.00 65.81 135 ASP A CA 1
ATOM 1049 C C . ASP A 1 135 ? 12.506 -6.248 -3.626 1.00 65.81 135 ASP A C 1
ATOM 1051 O O . ASP A 1 135 ? 13.685 -6.026 -3.353 1.00 65.81 135 ASP A O 1
ATOM 1055 N N . LEU A 1 136 ? 12.052 -6.003 -4.855 1.00 74.25 136 LEU A N 1
ATOM 1056 C CA . LEU A 1 136 ? 12.868 -5.500 -5.955 1.00 74.25 136 LEU A CA 1
ATOM 1057 C C . LEU A 1 136 ? 12.868 -3.968 -6.095 1.00 74.25 136 LEU A C 1
ATOM 1059 O O . LEU A 1 136 ? 13.572 -3.462 -6.973 1.00 74.25 136 LEU A O 1
ATOM 1063 N N . ARG A 1 137 ? 12.139 -3.193 -5.281 1.00 72.31 137 ARG A N 1
ATOM 1064 C CA . ARG A 1 137 ? 12.189 -1.719 -5.330 1.00 72.31 137 ARG A CA 1
ATOM 1065 C C . ARG A 1 137 ? 13.445 -1.224 -4.625 1.00 72.31 137 ARG A C 1
ATOM 1067 O O . ARG A 1 137 ? 13.622 -1.414 -3.431 1.00 72.31 137 ARG A O 1
ATOM 1074 N N . GLY A 1 138 ? 14.330 -0.571 -5.373 1.00 57.94 138 GLY A N 1
ATOM 1075 C CA . GLY A 1 138 ? 15.616 -0.116 -4.853 1.00 57.94 138 GLY A CA 1
ATOM 1076 C C . GLY A 1 138 ? 15.929 1.309 -5.267 1.00 57.94 138 GLY A C 1
ATOM 1077 O O . GLY A 1 138 ? 16.556 1.518 -6.309 1.00 57.94 138 GLY A O 1
ATOM 1078 N N . CYS A 1 139 ? 15.540 2.274 -4.434 1.00 40.94 139 CYS A N 1
ATOM 1079 C CA . CYS A 1 139 ? 16.406 3.432 -4.228 1.00 40.94 139 CYS A CA 1
ATOM 1080 C C . CYS A 1 139 ? 17.376 3.203 -3.068 1.00 40.94 139 CYS A C 1
ATOM 1082 O O . CYS A 1 139 ? 18.502 3.668 -3.184 1.00 40.94 139 CYS A O 1
ATOM 1084 N N . ASP A 1 140 ? 17.037 2.362 -2.087 1.00 37.12 140 ASP A N 1
ATOM 1085 C CA . ASP A 1 140 ? 17.978 1.948 -1.059 1.00 37.12 140 ASP A CA 1
ATOM 1086 C C . ASP A 1 140 ? 17.828 0.470 -0.705 1.00 37.12 140 ASP A C 1
ATOM 1088 O O . ASP A 1 140 ? 16.737 -0.093 -0.687 1.00 37.12 140 ASP A O 1
ATOM 1092 N N . PHE A 1 141 ? 18.963 -0.143 -0.398 1.00 34.97 141 PHE A N 1
ATOM 1093 C CA . PHE A 1 141 ? 19.129 -1.509 0.094 1.00 34.97 141 PHE A CA 1
ATOM 1094 C C . PHE A 1 141 ? 18.356 -1.822 1.398 1.00 34.97 141 PHE A C 1
ATOM 1096 O O . PHE A 1 141 ? 18.399 -2.961 1.848 1.00 34.97 141 PHE A O 1
ATOM 1103 N N . TYR A 1 142 ? 17.664 -0.857 2.011 1.00 36.97 142 TYR A N 1
ATOM 1104 C CA . TYR A 1 142 ? 17.213 -0.904 3.410 1.00 36.97 142 TYR A CA 1
ATOM 1105 C C . TYR A 1 142 ? 16.134 -1.946 3.752 1.00 36.97 142 TYR A C 1
ATOM 1107 O O . TYR A 1 142 ? 15.930 -2.242 4.923 1.00 36.97 142 TYR A O 1
ATOM 1115 N N . MET A 1 143 ? 15.431 -2.516 2.772 1.00 41.62 143 MET A N 1
ATOM 1116 C CA . MET A 1 143 ? 14.138 -3.171 3.046 1.00 41.62 143 MET A CA 1
ATOM 1117 C C . MET A 1 143 ? 14.168 -4.706 3.020 1.00 41.62 143 MET A C 1
ATOM 1119 O O . MET A 1 143 ? 13.174 -5.344 3.349 1.00 41.62 143 MET A O 1
ATOM 1123 N N . GLN A 1 144 ? 15.299 -5.312 2.648 1.00 44.09 144 GLN A N 1
ATOM 1124 C CA . GLN A 1 144 ? 15.491 -6.774 2.639 1.00 44.09 144 GLN A CA 1
ATOM 1125 C C . GLN A 1 144 ? 16.702 -7.237 3.466 1.00 44.09 144 GLN A C 1
ATOM 1127 O O . GLN A 1 144 ? 17.106 -8.398 3.403 1.00 44.09 144 GLN A O 1
ATOM 1132 N N . THR A 1 145 ? 17.334 -6.331 4.204 1.00 50.97 145 THR A N 1
ATOM 1133 C CA . THR A 1 145 ? 18.564 -6.604 4.948 1.00 50.97 145 THR A CA 1
ATOM 1134 C C . THR A 1 145 ? 18.270 -7.216 6.316 1.00 50.97 145 THR A C 1
ATOM 1136 O O . THR A 1 145 ? 17.160 -7.143 6.842 1.00 50.97 145 THR A O 1
ATOM 1139 N N . GLU A 1 146 ? 19.307 -7.787 6.929 1.00 56.56 146 GLU A N 1
ATOM 1140 C CA . GLU A 1 146 ? 19.341 -8.180 8.344 1.00 56.56 146 GLU A CA 1
ATOM 1141 C C . GLU A 1 146 ? 1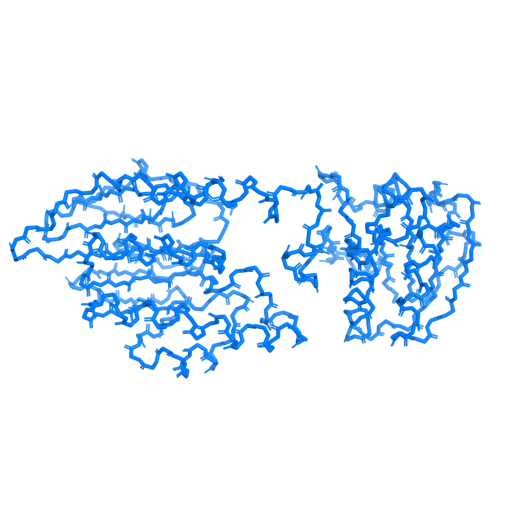8.792 -7.077 9.274 1.00 56.56 146 GLU A C 1
ATOM 1143 O O . GLU A 1 146 ? 18.139 -7.369 10.273 1.00 56.56 146 GLU A O 1
ATOM 1148 N N . GLU A 1 147 ? 18.964 -5.811 8.887 1.00 60.69 147 GLU A N 1
ATOM 1149 C CA . GLU A 1 147 ? 18.414 -4.626 9.547 1.00 60.69 147 GLU A CA 1
ATOM 1150 C C . GLU A 1 147 ? 16.881 -4.634 9.634 1.00 60.69 147 GLU A C 1
ATOM 1152 O O . GLU A 1 147 ? 16.341 -4.303 10.683 1.00 60.69 147 GLU A O 1
ATOM 1157 N N . TYR A 1 148 ? 16.158 -5.072 8.595 1.00 63.56 148 TYR A N 1
ATOM 1158 C CA . TYR A 1 148 ? 14.695 -5.183 8.653 1.00 63.56 148 TYR A CA 1
ATOM 1159 C C . TYR A 1 148 ? 14.257 -6.256 9.655 1.00 63.56 148 TYR A C 1
ATOM 1161 O O . TYR A 1 148 ? 13.360 -6.034 10.467 1.00 63.56 148 TYR A O 1
ATOM 1169 N N . GLY A 1 149 ? 14.934 -7.409 9.649 1.00 65.94 149 GLY A N 1
ATOM 1170 C CA . GLY A 1 149 ? 14.712 -8.456 10.647 1.00 65.94 149 GLY A CA 1
ATOM 1171 C C . GLY A 1 149 ? 14.985 -7.960 12.070 1.00 65.94 149 GLY A C 1
ATOM 1172 O O . GLY A 1 149 ? 14.222 -8.265 12.986 1.00 65.94 149 GLY A O 1
ATOM 1173 N N . GLN A 1 150 ? 16.027 -7.145 12.254 1.00 71.44 150 GLN A N 1
ATOM 1174 C CA . GLN A 1 150 ? 16.343 -6.495 13.529 1.00 71.44 150 GLN A CA 1
ATOM 1175 C C . GLN A 1 150 ? 15.297 -5.441 13.922 1.00 71.44 150 GLN A C 1
ATOM 1177 O O . GLN A 1 150 ? 14.887 -5.420 15.080 1.00 71.44 150 GLN A O 1
ATOM 1182 N N . LYS A 1 151 ? 14.811 -4.619 12.981 1.00 72.44 151 LYS A N 1
ATOM 1183 C CA . LYS A 1 151 ? 13.725 -3.651 13.207 1.00 72.44 151 LYS A CA 1
ATOM 1184 C C . LYS A 1 151 ? 12.438 -4.349 13.625 1.00 72.44 151 LYS A C 1
ATOM 1186 O O . LYS A 1 151 ? 11.869 -4.001 14.655 1.00 72.44 151 LYS A O 1
ATOM 1191 N N . LEU A 1 152 ? 12.003 -5.364 12.875 1.00 74.06 152 LEU A N 1
ATOM 1192 C CA . LEU A 1 152 ? 10.819 -6.145 13.226 1.00 74.06 152 LEU A CA 1
ATOM 1193 C C . LEU A 1 152 ? 10.996 -6.788 14.602 1.00 74.06 152 LEU A C 1
ATOM 1195 O O . LEU A 1 152 ? 10.090 -6.711 15.422 1.00 74.06 152 LEU A O 1
ATOM 1199 N N . LYS A 1 153 ? 12.171 -7.352 14.902 1.00 78.44 153 LYS A N 1
ATOM 1200 C CA . LYS A 1 153 ? 12.467 -7.892 16.233 1.00 78.44 153 LYS A CA 1
ATOM 1201 C C . LYS A 1 153 ? 12.335 -6.826 17.330 1.00 78.44 153 LYS A C 1
ATOM 1203 O O . LYS A 1 153 ? 11.639 -7.072 18.308 1.00 78.44 153 LYS A O 1
ATOM 1208 N N . ALA A 1 154 ? 12.924 -5.646 17.146 1.00 82.94 154 ALA A N 1
ATOM 1209 C CA . ALA A 1 154 ? 12.828 -4.543 18.103 1.00 82.94 154 ALA A CA 1
ATOM 1210 C C . ALA A 1 154 ? 11.376 -4.071 18.306 1.00 82.94 154 ALA A C 1
ATOM 1212 O O . ALA A 1 154 ? 10.946 -3.826 19.430 1.00 82.94 154 ALA A O 1
ATOM 1213 N N . LEU A 1 155 ? 10.585 -4.002 17.233 1.00 81.00 155 LEU A N 1
ATOM 1214 C CA . LEU A 1 155 ? 9.161 -3.662 17.298 1.00 81.00 155 LEU A CA 1
ATOM 1215 C C . LEU A 1 155 ? 8.339 -4.734 18.014 1.00 81.00 155 LEU A C 1
ATOM 1217 O O . LEU A 1 155 ? 7.433 -4.414 18.781 1.00 81.00 155 LEU A O 1
ATOM 1221 N N . MET A 1 156 ? 8.667 -6.005 17.791 1.00 83.25 156 MET A N 1
ATOM 1222 C CA . MET A 1 156 ? 8.040 -7.132 18.478 1.00 83.25 156 MET A CA 1
ATOM 1223 C C . MET A 1 156 ? 8.394 -7.180 19.973 1.00 83.25 156 MET A C 1
ATOM 1225 O O . MET A 1 156 ? 7.640 -7.774 20.739 1.00 83.25 156 MET A O 1
ATOM 1229 N N . GLU A 1 157 ? 9.489 -6.541 20.395 1.00 85.62 157 GLU A N 1
ATOM 1230 C CA . GLU A 1 157 ? 9.886 -6.379 21.801 1.00 85.62 157 GLU A CA 1
ATOM 1231 C C . GLU A 1 157 ? 9.250 -5.141 22.470 1.00 85.62 157 GLU A C 1
ATOM 1233 O O . GLU A 1 157 ? 9.162 -5.094 23.696 1.00 85.62 157 GLU A O 1
ATOM 1238 N N . LYS A 1 158 ? 8.778 -4.149 21.696 1.00 83.88 158 LYS A N 1
ATOM 1239 C CA . LYS A 1 158 ? 8.135 -2.928 22.214 1.00 83.88 158 LYS A CA 1
ATOM 1240 C C . LYS A 1 158 ? 6.678 -3.208 22.601 1.00 83.88 158 LYS A C 1
ATOM 1242 O O . LYS A 1 158 ? 5.881 -3.668 21.779 1.00 83.88 158 LYS A O 1
ATOM 1247 N N . ASP A 1 159 ? 6.300 -2.888 23.836 1.00 81.50 159 ASP A N 1
ATOM 1248 C CA . ASP A 1 159 ? 4.894 -2.867 24.249 1.00 81.50 159 ASP A CA 1
ATOM 1249 C C . ASP A 1 159 ? 4.151 -1.706 23.573 1.00 81.50 159 ASP A C 1
ATOM 1251 O O . ASP A 1 159 ? 4.711 -0.635 23.339 1.00 81.50 159 ASP A O 1
ATOM 1255 N N . THR A 1 160 ? 2.869 -1.901 23.261 1.00 81.19 160 THR A N 1
ATOM 1256 C CA . THR A 1 160 ? 2.041 -0.888 22.582 1.00 81.19 160 THR A CA 1
ATOM 1257 C C . THR A 1 160 ? 1.662 0.309 23.467 1.00 81.19 160 THR A C 1
ATOM 1259 O O . THR A 1 160 ? 1.072 1.259 22.966 1.00 81.19 160 THR A O 1
ATOM 1262 N N . ASP A 1 161 ? 1.979 0.270 24.769 1.00 85.81 161 ASP A N 1
ATOM 1263 C CA . ASP A 1 161 ? 1.581 1.250 25.802 1.00 85.81 161 ASP A CA 1
ATOM 1264 C C . ASP A 1 161 ? 0.066 1.562 25.827 1.00 85.81 161 ASP A C 1
ATOM 1266 O O . ASP A 1 161 ? -0.397 2.577 26.350 1.00 85.81 161 ASP A O 1
ATOM 1270 N N . ILE A 1 162 ? -0.749 0.661 25.267 1.00 89.19 162 ILE A N 1
ATOM 1271 C CA . ILE A 1 162 ? -2.203 0.790 25.264 1.00 89.19 162 ILE A CA 1
ATOM 1272 C C . ILE A 1 162 ? -2.759 0.184 26.552 1.00 89.19 162 ILE A C 1
ATOM 1274 O O . ILE A 1 162 ? -2.547 -1.004 26.822 1.00 89.19 162 ILE A O 1
ATOM 1278 N N . PRO A 1 163 ? -3.535 0.944 27.347 1.00 90.62 163 PRO A N 1
ATOM 1279 C CA . PRO A 1 163 ? -4.185 0.398 28.525 1.00 90.62 163 PRO A CA 1
ATOM 1280 C C . PRO A 1 163 ? -5.083 -0.788 28.168 1.00 90.62 163 PRO A C 1
ATOM 1282 O O . PRO A 1 163 ? -5.763 -0.798 27.133 1.00 90.62 163 PRO A O 1
ATOM 1285 N N . LYS A 1 164 ? -5.148 -1.774 29.067 1.00 90.81 164 LYS A N 1
ATOM 1286 C CA . LYS A 1 164 ? -6.121 -2.864 28.946 1.00 90.81 164 LYS A CA 1
ATOM 1287 C C . LYS A 1 164 ? -7.529 -2.282 28.808 1.00 90.81 164 LYS A C 1
ATOM 1289 O O . LYS A 1 164 ? -7.904 -1.392 29.572 1.00 90.81 164 LYS A O 1
ATOM 1294 N N . LYS A 1 165 ? -8.283 -2.804 27.838 1.00 91.94 165 LYS A N 1
ATOM 1295 C CA . LYS A 1 165 ? -9.703 -2.487 27.656 1.00 91.94 165 LYS A CA 1
ATOM 1296 C C . LYS A 1 165 ? -10.449 -2.798 28.953 1.00 91.94 165 LYS A C 1
ATOM 1298 O O . LYS A 1 165 ? -10.232 -3.870 29.522 1.00 91.94 165 LYS A O 1
ATOM 1303 N N . LYS A 1 166 ? -11.270 -1.867 29.443 1.00 91.00 166 LYS A N 1
ATOM 1304 C CA . LYS A 1 166 ? -12.088 -2.097 30.642 1.00 91.00 166 LYS A CA 1
ATOM 1305 C C . LYS A 1 166 ? -13.347 -2.880 30.279 1.00 91.00 166 LYS A C 1
ATOM 1307 O O . LYS A 1 166 ? -13.827 -2.806 29.149 1.00 91.00 166 LYS A O 1
ATOM 1312 N N . ASP A 1 167 ? -13.904 -3.586 31.255 1.00 90.44 167 ASP A N 1
ATOM 1313 C CA . ASP A 1 167 ? -15.164 -4.305 31.075 1.00 90.44 167 ASP A CA 1
ATOM 1314 C C . ASP A 1 167 ? -16.292 -3.339 30.684 1.00 90.44 167 ASP A C 1
ATOM 1316 O O . ASP A 1 167 ? -16.434 -2.258 31.259 1.00 90.44 167 ASP A O 1
ATOM 1320 N N . GLY A 1 168 ? -17.088 -3.732 29.688 1.00 89.75 168 GLY A N 1
ATOM 1321 C CA . GLY A 1 168 ? -18.187 -2.923 29.155 1.00 89.75 168 GLY A CA 1
ATOM 1322 C C . GLY A 1 168 ? -17.773 -1.803 28.192 1.00 89.75 168 GLY A C 1
ATOM 1323 O O . GLY A 1 168 ? -18.656 -1.121 27.677 1.00 89.75 168 GLY A O 1
ATOM 1324 N N . GLN A 1 169 ? -16.475 -1.613 27.923 1.00 95.06 169 GLN A N 1
ATOM 1325 C CA . GLN A 1 169 ? -16.012 -0.710 26.866 1.00 95.06 169 GLN A CA 1
ATOM 1326 C C . GLN A 1 169 ? -16.003 -1.398 25.503 1.00 95.06 169 GLN A C 1
ATOM 1328 O O . GLN A 1 169 ? -15.635 -2.568 25.392 1.00 95.06 169 GLN A O 1
ATOM 1333 N N . THR A 1 170 ? -16.312 -0.626 24.462 1.00 97.62 170 THR A N 1
ATOM 1334 C CA . THR A 1 170 ? -16.074 -1.022 23.071 1.00 97.62 170 THR A CA 1
ATOM 1335 C C . THR A 1 170 ? -14.803 -0.360 22.567 1.00 97.62 170 THR A C 1
ATOM 1337 O O . THR A 1 170 ? -14.650 0.855 22.670 1.00 97.62 170 THR A O 1
ATOM 1340 N N . ARG A 1 171 ? -13.904 -1.145 21.981 1.00 97.94 171 ARG A N 1
ATOM 1341 C CA . ARG A 1 171 ? -12.657 -0.669 21.392 1.00 97.94 171 ARG A CA 1
ATOM 1342 C C . ARG A 1 171 ? -12.682 -0.771 19.875 1.00 97.94 171 ARG A C 1
ATOM 1344 O O . ARG A 1 171 ? -12.880 -1.851 19.322 1.00 97.94 171 ARG A O 1
ATOM 1351 N N . ILE A 1 172 ? -12.413 0.353 19.221 1.00 98.06 172 ILE A N 1
ATOM 1352 C CA . ILE A 1 172 ? -12.217 0.456 17.776 1.00 98.06 172 ILE A CA 1
ATOM 1353 C C . ILE A 1 172 ? -10.715 0.460 17.491 1.00 98.06 172 ILE A C 1
ATOM 1355 O O . ILE A 1 172 ? -9.966 1.186 18.144 1.00 98.06 172 ILE A O 1
ATOM 1359 N N . PHE A 1 173 ? -10.285 -0.323 16.507 1.00 97.94 173 PHE A N 1
ATOM 1360 C CA . PHE A 1 173 ? -8.942 -0.287 15.939 1.00 97.94 173 PHE A CA 1
ATOM 1361 C C . PHE A 1 173 ? -9.016 0.145 14.476 1.00 97.94 173 PHE A C 1
ATOM 1363 O O . PHE A 1 173 ? -9.704 -0.492 13.683 1.00 97.94 173 PHE A O 1
ATOM 1370 N N . HIS A 1 174 ? -8.317 1.216 14.112 1.00 97.56 174 HIS A N 1
ATOM 1371 C CA . HIS A 1 174 ? -8.264 1.728 12.744 1.00 97.56 174 HIS A CA 1
ATOM 1372 C C . HIS A 1 174 ? -6.845 1.656 12.174 1.00 97.56 174 HIS A C 1
ATOM 1374 O O . HIS A 1 174 ? -5.888 2.116 12.801 1.00 97.56 174 HIS A O 1
ATOM 1380 N N . ILE A 1 175 ? -6.743 1.069 10.981 1.00 95.56 175 ILE A N 1
ATOM 1381 C CA . ILE A 1 175 ? -5.514 0.810 10.224 1.00 95.56 175 ILE A CA 1
ATOM 1382 C C . ILE A 1 175 ? -5.695 1.215 8.747 1.00 95.56 175 ILE A C 1
ATOM 1384 O O . ILE A 1 175 ? -6.812 1.241 8.228 1.00 95.56 175 ILE A O 1
ATOM 1388 N N . SER A 1 176 ? -4.591 1.558 8.083 1.00 93.88 176 SER A N 1
ATOM 1389 C CA . SER A 1 176 ? -4.510 1.939 6.664 1.00 93.88 176 SER A CA 1
ATOM 1390 C C . SER A 1 176 ? -3.539 0.998 5.927 1.00 93.88 176 SER A C 1
ATOM 1392 O O . SER A 1 176 ? -3.311 -0.120 6.381 1.00 93.88 176 SER A O 1
ATOM 1394 N N . ASP A 1 177 ? -3.004 1.429 4.781 1.00 91.06 177 ASP A N 1
ATOM 1395 C CA . ASP A 1 177 ? -2.019 0.764 3.927 1.00 91.06 177 ASP A CA 1
ATOM 1396 C C . ASP A 1 177 ? -1.100 -0.162 4.724 1.00 91.06 177 ASP A C 1
ATOM 1398 O O . ASP A 1 177 ? -0.326 0.243 5.593 1.00 91.06 177 ASP A O 1
ATOM 1402 N N . THR A 1 178 ? -1.260 -1.447 4.449 1.00 89.62 178 THR A N 1
ATOM 1403 C CA . THR A 1 178 ? -0.715 -2.545 5.229 1.00 89.62 178 THR A CA 1
ATOM 1404 C C . THR A 1 178 ? 0.289 -3.278 4.360 1.00 89.62 178 THR A C 1
ATOM 1406 O O . THR A 1 178 ? -0.047 -3.779 3.292 1.00 89.62 178 THR A O 1
ATOM 1409 N N . SER A 1 179 ? 1.530 -3.359 4.825 1.00 88.62 179 SER A N 1
ATOM 1410 C CA . SER A 1 179 ? 2.595 -4.063 4.114 1.00 88.62 179 SER A CA 1
ATOM 1411 C C . SER A 1 179 ? 2.756 -5.480 4.661 1.00 88.62 179 SER A C 1
ATOM 1413 O O . SER A 1 179 ? 2.808 -5.666 5.881 1.00 88.62 179 SER A O 1
ATOM 1415 N N . SER A 1 180 ? 2.872 -6.489 3.788 1.00 86.94 180 SER A N 1
ATOM 1416 C CA . SER A 1 180 ? 2.927 -7.894 4.241 1.00 86.94 180 SER A CA 1
ATOM 1417 C C . SER A 1 180 ? 4.103 -8.229 5.148 1.00 86.94 180 SER A C 1
ATOM 1419 O O . SER A 1 180 ? 4.029 -9.146 5.966 1.00 86.94 180 SER A O 1
ATOM 1421 N N . TYR A 1 181 ? 5.166 -7.436 5.076 1.00 81.75 181 TYR A N 1
ATOM 1422 C CA . TYR A 1 181 ? 6.333 -7.606 5.926 1.00 81.75 181 TYR A CA 1
ATOM 1423 C C . TYR A 1 181 ? 6.037 -7.334 7.412 1.00 81.75 181 TYR A C 1
ATOM 1425 O O . TYR A 1 181 ? 6.684 -7.914 8.284 1.00 81.75 181 TYR A O 1
ATOM 1433 N N . PHE A 1 182 ? 5.025 -6.512 7.712 1.00 85.06 182 PHE A N 1
ATOM 1434 C CA . PHE A 1 182 ? 4.637 -6.157 9.080 1.00 85.06 182 PHE A CA 1
ATOM 1435 C C . PHE A 1 182 ? 3.431 -6.943 9.604 1.00 85.06 182 PHE A C 1
ATOM 1437 O O . PHE A 1 182 ? 2.977 -6.684 10.717 1.00 85.06 182 PHE A O 1
ATOM 1444 N N . PHE A 1 183 ? 2.945 -7.951 8.872 1.00 90.25 183 PHE A N 1
ATOM 1445 C CA . PHE A 1 183 ? 1.856 -8.823 9.327 1.00 90.25 183 PHE A CA 1
ATOM 1446 C C . PHE A 1 183 ? 2.048 -9.379 10.752 1.00 90.25 183 PHE A C 1
ATOM 1448 O O . PHE A 1 183 ? 1.108 -9.259 11.541 1.00 90.25 183 PHE A O 1
ATOM 1455 N N . PRO A 1 184 ? 3.235 -9.884 11.159 1.00 87.56 184 PRO A N 1
ATOM 1456 C CA . PRO A 1 184 ? 3.437 -10.345 12.536 1.00 87.56 184 PRO A CA 1
ATOM 1457 C C . PRO A 1 184 ? 3.250 -9.239 13.585 1.00 87.56 184 PRO A C 1
ATOM 1459 O O . PRO A 1 184 ? 2.748 -9.486 14.683 1.00 87.56 184 PRO A O 1
ATOM 1462 N N . TYR A 1 185 ? 3.637 -8.007 13.245 1.00 89.19 185 TYR A N 1
ATOM 1463 C CA . TYR A 1 185 ? 3.475 -6.854 14.124 1.00 89.19 185 TYR A CA 1
ATOM 1464 C C . TYR A 1 185 ? 2.005 -6.432 14.229 1.00 89.19 185 TYR A C 1
ATOM 1466 O O . TYR A 1 185 ? 1.518 -6.189 15.332 1.00 89.19 185 TYR A O 1
ATOM 1474 N N . TYR A 1 186 ? 1.262 -6.435 13.119 1.00 91.00 186 TYR A N 1
ATOM 1475 C CA . TYR A 1 186 ? -0.180 -6.173 13.141 1.00 91.00 186 TYR A CA 1
ATOM 1476 C C . TYR A 1 186 ? -0.935 -7.225 13.955 1.00 91.00 186 TYR A C 1
ATOM 1478 O O . TYR A 1 186 ? -1.771 -6.875 14.786 1.00 91.00 186 TYR A O 1
ATOM 1486 N N . GLU A 1 187 ? -0.598 -8.505 13.792 1.00 93.31 187 GLU A N 1
ATOM 1487 C CA . GLU A 1 187 ? -1.173 -9.588 14.592 1.00 93.31 187 GLU A CA 1
ATOM 1488 C C . GLU A 1 187 ? -0.879 -9.404 16.092 1.00 93.31 187 GLU A C 1
ATOM 1490 O O . GLU A 1 187 ? -1.766 -9.585 16.931 1.00 93.31 187 GLU A O 1
ATOM 1495 N N . LYS A 1 188 ? 0.346 -8.987 16.452 1.00 92.38 188 LYS A N 1
ATOM 1496 C CA . LYS A 1 188 ? 0.701 -8.625 17.834 1.00 92.38 188 LYS A CA 1
ATOM 1497 C C . LYS A 1 188 ? -0.171 -7.485 18.359 1.00 92.38 188 LYS A C 1
ATOM 1499 O O . LYS A 1 188 ? -0.759 -7.641 19.430 1.00 92.38 188 LYS A O 1
ATOM 1504 N N . ILE A 1 189 ? -0.282 -6.379 17.622 1.00 94.00 189 ILE A N 1
ATOM 1505 C CA . ILE A 1 189 ? -1.085 -5.223 18.042 1.00 94.00 189 ILE A CA 1
ATOM 1506 C C . ILE A 1 189 ? -2.549 -5.620 18.228 1.00 94.00 189 ILE A C 1
ATOM 1508 O O . ILE A 1 189 ? -3.143 -5.282 19.249 1.00 94.00 189 ILE A O 1
ATOM 1512 N N . LEU A 1 190 ? -3.142 -6.357 17.288 1.00 95.31 190 LEU A N 1
ATOM 1513 C CA . LEU A 1 190 ? -4.539 -6.787 17.384 1.00 95.31 190 LEU A CA 1
ATOM 1514 C C . LEU A 1 190 ? -4.767 -7.678 18.613 1.00 95.31 190 LEU A C 1
ATOM 1516 O O . LEU A 1 190 ? -5.737 -7.488 19.347 1.00 95.31 190 LEU A O 1
ATOM 1520 N N . ARG A 1 191 ? -3.830 -8.587 18.909 1.00 94.06 191 ARG A N 1
ATOM 1521 C CA . ARG A 1 191 ? -3.881 -9.446 20.101 1.00 94.06 191 ARG A CA 1
ATOM 1522 C C . ARG A 1 191 ? -3.748 -8.670 21.416 1.00 94.06 191 ARG A C 1
ATOM 1524 O O . ARG A 1 191 ? -4.372 -9.049 22.409 1.00 94.06 191 ARG A O 1
ATOM 1531 N N . GLU A 1 192 ? -2.922 -7.627 21.450 1.00 93.38 192 GLU A N 1
ATOM 1532 C CA . GLU A 1 192 ? -2.722 -6.779 22.635 1.00 93.38 192 GLU A CA 1
ATOM 1533 C C . GLU A 1 192 ? -3.890 -5.821 22.861 1.00 93.38 192 GLU A C 1
ATOM 1535 O O . GLU A 1 192 ? -4.372 -5.670 23.986 1.00 93.38 192 GLU A O 1
ATOM 1540 N N . THR A 1 193 ? -4.372 -5.203 21.786 1.00 94.88 193 THR A N 1
ATOM 1541 C CA . THR A 1 193 ? -5.440 -4.206 21.841 1.00 94.88 193 THR A CA 1
ATOM 1542 C C . THR A 1 193 ? -6.811 -4.846 22.026 1.00 94.88 193 THR A C 1
ATOM 1544 O O . THR A 1 193 ? -7.622 -4.266 22.748 1.00 94.88 193 THR A O 1
ATOM 1547 N N . LYS A 1 194 ? -7.050 -6.041 21.465 1.00 95.88 194 LYS A N 1
ATOM 1548 C CA . LYS A 1 194 ? -8.323 -6.790 21.511 1.00 95.88 194 LYS A CA 1
ATOM 1549 C C . LYS A 1 194 ? -9.536 -5.935 21.109 1.00 95.88 194 LYS A C 1
ATOM 1551 O O . LYS A 1 194 ? -10.427 -5.705 21.944 1.00 95.88 194 LYS A O 1
ATOM 1556 N N . PRO A 1 195 ? -9.548 -5.404 19.875 1.00 97.50 195 PRO A N 1
ATOM 1557 C CA . PRO A 1 195 ? -10.638 -4.561 19.412 1.00 97.50 195 PRO A CA 1
ATOM 1558 C C . PRO A 1 195 ? -11.929 -5.359 19.249 1.00 97.50 195 PRO A C 1
ATOM 1560 O O . PRO A 1 195 ? -11.901 -6.525 18.875 1.00 97.50 195 PRO A O 1
ATOM 1563 N N . ASP A 1 196 ? -13.058 -4.700 19.486 1.00 98.44 196 ASP A N 1
ATOM 1564 C CA . ASP A 1 196 ? -14.382 -5.227 19.135 1.00 98.44 196 ASP A CA 1
ATOM 1565 C C . ASP A 1 196 ? -14.754 -4.831 17.702 1.00 98.44 196 ASP A C 1
ATOM 1567 O O . ASP A 1 196 ? -15.535 -5.509 17.042 1.00 98.44 196 ASP A O 1
ATOM 1571 N N . ILE A 1 197 ? -14.186 -3.728 17.207 1.00 98.56 197 ILE A N 1
ATOM 1572 C CA . ILE A 1 197 ? -14.419 -3.220 15.857 1.00 98.56 197 ILE A CA 1
ATOM 1573 C C . ILE A 1 197 ? -13.077 -2.929 15.200 1.00 98.56 197 ILE A C 1
ATOM 1575 O O . ILE A 1 197 ? -12.262 -2.190 15.752 1.00 98.56 197 ILE A O 1
ATOM 1579 N N . ILE A 1 198 ? -12.869 -3.456 13.999 1.00 98.56 198 ILE A N 1
ATOM 1580 C CA . ILE A 1 198 ? -11.738 -3.094 13.146 1.00 98.56 198 ILE A CA 1
ATOM 1581 C C . ILE A 1 198 ? -12.246 -2.244 11.984 1.00 98.56 198 ILE A C 1
ATOM 1583 O O . ILE A 1 198 ? -13.272 -2.551 11.382 1.00 98.56 198 ILE A O 1
ATOM 1587 N N . ILE A 1 199 ? -11.523 -1.178 11.663 1.00 98.38 199 ILE A N 1
ATOM 1588 C CA . ILE A 1 199 ? -11.730 -0.353 10.477 1.00 98.38 199 ILE A CA 1
ATOM 1589 C C . ILE A 1 199 ? -10.433 -0.403 9.670 1.00 98.38 199 ILE A C 1
ATOM 1591 O O . ILE A 1 199 ? -9.380 -0.013 10.172 1.00 98.38 199 ILE A O 1
ATOM 1595 N N . HIS A 1 200 ? -10.494 -0.870 8.427 1.00 97.56 200 HIS A N 1
ATOM 1596 C CA . HIS A 1 200 ? -9.362 -0.862 7.502 1.00 97.56 200 HIS A CA 1
ATOM 1597 C C . HIS A 1 200 ? -9.681 0.045 6.315 1.00 97.56 200 HIS A C 1
ATOM 1599 O O . HIS A 1 200 ? -10.697 -0.149 5.646 1.00 97.56 200 HIS A O 1
ATOM 1605 N N . THR A 1 201 ? -8.855 1.068 6.094 1.00 95.88 201 THR A N 1
ATOM 1606 C CA . THR A 1 201 ? -9.084 2.092 5.061 1.00 95.88 201 THR A CA 1
ATOM 1607 C C . THR A 1 201 ? -7.950 2.212 4.049 1.00 95.88 201 THR A C 1
ATOM 1609 O O . THR A 1 201 ? -7.735 3.281 3.485 1.00 95.88 201 THR A O 1
ATOM 1612 N N . GLY A 1 202 ? -7.162 1.164 3.853 1.00 89.69 202 GLY A N 1
ATOM 1613 C CA . GLY A 1 202 ? -5.983 1.217 2.998 1.00 89.69 202 GLY A CA 1
ATOM 1614 C C . GLY A 1 202 ? -5.828 -0.000 2.113 1.00 89.69 202 GLY A C 1
ATOM 1615 O O . GLY A 1 202 ? -6.656 -0.904 2.126 1.00 89.69 202 GLY A O 1
ATOM 1616 N N . ASP A 1 203 ? -4.719 -0.039 1.388 1.00 94.31 203 ASP A N 1
ATOM 1617 C CA . ASP A 1 203 ? -4.336 -1.243 0.663 1.00 94.31 203 ASP A CA 1
ATOM 1618 C C . ASP A 1 203 ? -4.015 -2.376 1.653 1.00 94.31 203 ASP A C 1
ATOM 1620 O O . ASP A 1 203 ? -3.195 -2.211 2.560 1.00 94.31 203 ASP A O 1
ATOM 1624 N N . PHE A 1 204 ? -4.633 -3.547 1.491 1.00 95.38 204 PHE A N 1
ATOM 1625 C CA . PHE A 1 204 ? -4.437 -4.685 2.409 1.00 95.38 204 PHE A CA 1
ATOM 1626 C C . PHE A 1 204 ? -3.063 -5.348 2.249 1.00 95.38 204 PHE A C 1
ATOM 1628 O O . PHE A 1 204 ? -2.576 -6.030 3.154 1.00 95.38 204 PHE A O 1
ATOM 1635 N N . VAL A 1 205 ? -2.457 -5.152 1.079 1.00 93.44 205 VAL A N 1
ATOM 1636 C CA . VAL A 1 205 ? -1.102 -5.571 0.727 1.00 93.44 205 VAL A CA 1
ATOM 1637 C C . VAL A 1 205 ? -0.476 -4.443 -0.099 1.00 93.44 205 VAL A C 1
ATOM 1639 O O . VAL A 1 205 ? -0.299 -4.576 -1.311 1.00 93.44 205 VAL A O 1
ATOM 1642 N N . ASP A 1 206 ? -0.212 -3.297 0.535 1.00 89.75 206 ASP A N 1
ATOM 1643 C CA . ASP A 1 206 ? 0.197 -2.054 -0.139 1.00 89.75 206 ASP A CA 1
ATOM 1644 C C . ASP A 1 206 ? 1.361 -2.278 -1.095 1.00 89.75 206 ASP A C 1
ATOM 1646 O O . ASP A 1 206 ? 1.410 -1.735 -2.200 1.00 89.75 206 ASP A O 1
ATOM 1650 N N . GLU A 1 207 ? 2.310 -3.119 -0.719 1.00 85.38 207 GLU A N 1
ATOM 1651 C CA . GLU A 1 207 ? 3.500 -3.285 -1.513 1.00 85.38 207 GLU A CA 1
ATOM 1652 C C . GLU A 1 207 ? 3.224 -3.951 -2.881 1.00 85.38 207 GLU A C 1
ATOM 1654 O O . GLU A 1 207 ? 3.958 -3.704 -3.850 1.00 85.38 207 GLU A O 1
ATOM 1659 N N . VAL A 1 208 ? 2.125 -4.711 -2.986 1.00 85.06 208 VAL A N 1
ATOM 1660 C CA . VAL A 1 208 ? 1.677 -5.422 -4.188 1.00 85.06 208 VAL A CA 1
ATOM 1661 C C . VAL A 1 208 ? 0.588 -4.625 -4.907 1.00 85.06 208 VAL A C 1
ATOM 1663 O O . VAL A 1 208 ? -0.566 -4.569 -4.502 1.00 85.06 208 VAL A O 1
ATOM 1666 N N . LYS A 1 209 ? 0.939 -4.030 -6.049 1.00 86.62 209 LYS A N 1
ATOM 1667 C CA . LYS A 1 209 ? 0.090 -3.066 -6.773 1.00 86.62 209 LYS A CA 1
ATOM 1668 C C . LYS A 1 209 ? -0.964 -3.727 -7.684 1.00 86.62 209 LYS A C 1
ATOM 1670 O O . LYS A 1 209 ? -1.108 -3.342 -8.842 1.00 86.62 209 LYS A O 1
ATOM 1675 N N . ALA A 1 210 ? -1.673 -4.746 -7.200 1.00 90.38 210 ALA A N 1
ATOM 1676 C CA . ALA A 1 210 ? -2.461 -5.700 -8.001 1.00 90.38 210 ALA A CA 1
ATOM 1677 C C . ALA A 1 210 ? -3.683 -5.117 -8.739 1.00 90.38 210 ALA A C 1
ATOM 1679 O O . ALA A 1 210 ? -4.056 -5.591 -9.823 1.00 90.38 210 ALA A O 1
ATOM 1680 N N . GLY A 1 211 ? -4.276 -4.055 -8.191 1.00 88.25 211 GLY A N 1
ATOM 1681 C CA . GLY A 1 211 ? -5.324 -3.263 -8.840 1.00 88.25 211 GLY A CA 1
ATOM 1682 C C . GLY A 1 211 ? -4.835 -2.553 -10.108 1.00 88.25 211 GLY A C 1
ATOM 1683 O O . GLY A 1 211 ? -5.609 -2.310 -11.034 1.00 88.25 211 GLY A O 1
ATOM 1684 N N . ARG A 1 212 ? -3.525 -2.289 -10.198 1.00 83.25 212 ARG A N 1
ATOM 1685 C CA . ARG A 1 212 ? -2.885 -1.561 -11.306 1.00 83.25 212 ARG A CA 1
ATOM 1686 C C . ARG A 1 212 ? -1.988 -2.441 -12.177 1.00 83.25 212 ARG A C 1
ATOM 1688 O O . ARG A 1 212 ? -1.802 -2.128 -13.348 1.00 83.25 212 ARG A O 1
ATOM 1695 N N . VAL A 1 213 ? -1.469 -3.535 -11.622 1.00 82.00 213 VAL A N 1
ATOM 1696 C CA . VAL A 1 213 ? -0.452 -4.402 -12.223 1.00 82.00 213 VAL A CA 1
ATOM 1697 C C . VAL A 1 213 ? -0.966 -5.841 -12.287 1.00 82.00 213 VAL A C 1
ATOM 1699 O O . VAL A 1 213 ? -1.169 -6.485 -11.261 1.00 82.00 213 VAL A O 1
ATOM 1702 N N . LYS A 1 214 ? -1.205 -6.382 -13.489 1.00 84.62 214 LYS A N 1
ATOM 1703 C CA . LYS A 1 214 ? -1.900 -7.676 -13.625 1.00 84.62 214 LYS A CA 1
ATOM 1704 C C . LYS A 1 214 ? -1.051 -8.879 -13.222 1.00 84.62 214 LYS A C 1
ATOM 1706 O O . LYS A 1 214 ? -1.592 -9.812 -12.633 1.00 84.62 214 LYS A O 1
ATOM 1711 N N . TRP A 1 215 ? 0.252 -8.883 -13.501 1.00 78.62 215 TRP A N 1
ATOM 1712 C CA . TRP A 1 215 ? 1.113 -10.019 -13.132 1.00 78.62 215 TRP A CA 1
ATOM 1713 C C . TRP A 1 215 ? 1.384 -10.118 -11.628 1.00 78.62 215 TRP A C 1
ATOM 1715 O O . TRP A 1 215 ? 1.818 -11.170 -11.174 1.00 78.62 215 TRP A O 1
ATOM 1725 N N . SER A 1 216 ? 1.127 -9.070 -10.840 1.00 82.12 216 SER A N 1
ATOM 1726 C CA . SER A 1 216 ? 1.300 -9.118 -9.381 1.00 82.12 216 SER A CA 1
ATOM 1727 C C . SER A 1 216 ? 0.080 -9.691 -8.647 1.00 82.12 216 SER A C 1
ATOM 1729 O O . SER A 1 216 ? 0.106 -9.875 -7.433 1.00 82.12 216 SER A O 1
ATOM 1731 N N . ARG A 1 217 ? -0.993 -10.031 -9.373 1.00 90.69 217 ARG A N 1
ATOM 1732 C CA . ARG A 1 217 ? -2.242 -10.546 -8.791 1.00 90.69 217 ARG A CA 1
ATOM 1733 C C . ARG A 1 217 ? -2.090 -11.913 -8.131 1.00 90.69 217 ARG A C 1
ATOM 1735 O O . ARG A 1 217 ? -2.774 -12.185 -7.154 1.00 90.69 217 ARG A O 1
ATOM 1742 N N . GLU A 1 218 ? -1.204 -12.768 -8.636 1.00 88.25 218 GLU A N 1
ATOM 1743 C CA . GLU A 1 218 ? -0.937 -14.066 -8.002 1.00 88.25 218 GLU A CA 1
ATOM 1744 C C . GLU A 1 218 ? -0.296 -13.884 -6.620 1.00 88.25 218 GLU A C 1
ATOM 1746 O O . GLU A 1 218 ? -0.759 -14.466 -5.642 1.00 88.25 218 GLU A O 1
ATOM 1751 N N . GLU A 1 219 ? 0.704 -13.002 -6.521 1.00 85.94 219 GLU A N 1
ATOM 1752 C CA . GLU A 1 219 ? 1.332 -12.632 -5.249 1.00 85.94 219 GLU A CA 1
ATOM 1753 C C . GLU A 1 219 ? 0.311 -12.014 -4.281 1.00 85.94 219 GLU A C 1
ATOM 1755 O O . GLU A 1 219 ? 0.258 -12.383 -3.106 1.00 85.94 219 GLU A O 1
ATOM 1760 N N . TYR A 1 220 ? -0.546 -11.125 -4.791 1.00 94.19 220 TYR A N 1
ATOM 1761 C CA . TYR A 1 220 ? -1.627 -10.517 -4.021 1.00 94.19 220 TYR A CA 1
ATOM 1762 C C . TYR A 1 220 ? -2.584 -11.564 -3.455 1.00 94.19 220 TYR A C 1
ATOM 1764 O O . TYR A 1 220 ? -2.835 -11.554 -2.256 1.00 94.19 220 TYR A O 1
ATOM 1772 N N . ASN A 1 221 ? -3.057 -12.511 -4.272 1.00 93.06 221 ASN A N 1
ATOM 1773 C CA . ASN A 1 221 ? -3.977 -13.568 -3.838 1.00 93.06 221 ASN A CA 1
ATOM 1774 C C . ASN A 1 221 ? -3.414 -14.398 -2.673 1.00 93.06 221 ASN A C 1
ATOM 1776 O O . ASN A 1 221 ? -4.163 -14.821 -1.792 1.00 93.06 221 ASN A O 1
ATOM 1780 N N . VAL A 1 222 ? -2.099 -14.632 -2.653 1.00 89.94 222 VAL A N 1
ATOM 1781 C CA . VAL A 1 222 ? -1.434 -15.344 -1.553 1.00 89.94 222 VAL A CA 1
ATOM 1782 C C . VAL A 1 222 ? -1.378 -14.473 -0.296 1.00 89.94 222 VAL A C 1
ATOM 1784 O O . VAL A 1 222 ? -1.767 -14.921 0.782 1.00 89.94 222 VAL A O 1
ATOM 1787 N N . LYS A 1 223 ? -0.911 -13.227 -0.419 1.00 92.31 223 LYS A N 1
ATOM 1788 C CA . LYS A 1 223 ? -0.685 -12.334 0.730 1.00 92.31 223 LYS A CA 1
ATOM 1789 C C . LYS A 1 223 ? -1.976 -11.801 1.345 1.00 92.31 223 LYS A C 1
ATOM 1791 O O . LYS A 1 223 ? -2.074 -11.712 2.566 1.00 92.31 223 LYS A O 1
ATOM 1796 N N . VAL A 1 224 ? -2.983 -11.507 0.526 1.00 96.56 224 VAL A N 1
ATOM 1797 C CA . VAL A 1 224 ? -4.278 -10.991 0.988 1.00 96.56 224 VAL A CA 1
ATOM 1798 C C . VAL A 1 224 ? -5.008 -12.009 1.865 1.00 96.56 224 VAL A C 1
ATOM 1800 O O . VAL A 1 224 ? -5.663 -11.642 2.837 1.00 96.56 224 VAL A O 1
ATOM 1803 N N . LYS A 1 225 ? -4.825 -13.307 1.591 1.00 96.00 225 LYS A N 1
ATOM 1804 C CA . LYS A 1 225 ? -5.341 -14.376 2.446 1.00 96.00 225 LYS A CA 1
ATOM 1805 C C . LYS A 1 225 ? -4.720 -14.328 3.844 1.00 96.00 225 LYS A C 1
ATOM 1807 O O . LYS A 1 225 ? -5.444 -14.462 4.821 1.00 96.00 225 LYS A O 1
ATOM 1812 N N . ALA A 1 226 ? -3.412 -14.090 3.944 1.00 94.25 226 ALA A N 1
ATOM 1813 C CA . ALA A 1 226 ? -2.724 -14.034 5.231 1.00 94.25 226 ALA A CA 1
ATOM 1814 C C . ALA A 1 226 ? -3.203 -12.858 6.101 1.00 94.25 226 ALA A C 1
ATOM 1816 O O . ALA A 1 226 ? -3.495 -13.058 7.278 1.00 94.25 226 ALA A O 1
ATOM 1817 N N . VAL A 1 227 ? -3.350 -11.651 5.539 1.00 95.88 227 VAL A N 1
ATOM 1818 C CA . VAL A 1 227 ? -3.912 -10.519 6.304 1.00 95.88 227 VAL A CA 1
ATOM 1819 C C . VAL A 1 227 ? -5.385 -10.722 6.631 1.00 95.88 227 VAL A C 1
ATOM 1821 O O . VAL A 1 227 ? -5.797 -10.407 7.744 1.00 95.88 227 VAL A O 1
ATOM 1824 N N . ALA A 1 228 ? -6.174 -11.300 5.721 1.00 96.62 228 ALA A N 1
ATOM 1825 C CA . ALA A 1 228 ? -7.558 -11.642 6.020 1.00 96.62 228 ALA A CA 1
ATOM 1826 C C . ALA A 1 228 ? -7.631 -12.599 7.219 1.00 96.62 228 ALA A C 1
ATOM 1828 O O . ALA A 1 228 ? -8.362 -12.319 8.161 1.00 96.62 228 ALA A O 1
ATOM 1829 N N . ASP A 1 229 ? -6.820 -13.661 7.246 1.00 95.69 229 ASP A N 1
ATOM 1830 C CA . ASP A 1 229 ? -6.762 -14.598 8.374 1.00 95.69 229 ASP A CA 1
ATOM 1831 C C . ASP A 1 229 ? -6.370 -13.894 9.690 1.00 95.69 229 ASP A C 1
ATOM 1833 O O . ASP A 1 229 ? -6.972 -14.165 10.729 1.00 95.69 229 ASP A O 1
ATOM 1837 N N . ILE A 1 230 ? -5.427 -12.943 9.664 1.00 96.25 230 ILE A N 1
ATOM 1838 C CA . ILE A 1 230 ? -5.066 -12.129 10.842 1.00 96.25 230 ILE A CA 1
ATOM 1839 C C . ILE A 1 230 ? -6.271 -11.333 11.356 1.00 96.25 230 ILE A C 1
ATOM 1841 O O . ILE A 1 230 ? -6.559 -11.350 12.553 1.00 96.25 230 ILE A O 1
ATOM 1845 N N . LEU A 1 231 ? -6.995 -10.655 10.463 1.00 96.88 231 LEU A N 1
ATOM 1846 C CA . LEU A 1 231 ? -8.151 -9.836 10.832 1.00 96.88 231 LEU A CA 1
ATOM 1847 C C . LEU A 1 231 ? -9.300 -10.685 11.390 1.00 96.88 231 LEU A C 1
ATOM 1849 O O . LEU A 1 231 ? -9.910 -10.305 12.386 1.00 96.88 231 LEU A O 1
ATOM 1853 N N . LYS A 1 232 ? -9.555 -11.860 10.806 1.00 95.12 232 LYS A N 1
ATOM 1854 C CA . LYS A 1 232 ? -10.570 -12.811 11.291 1.00 95.12 232 LYS A CA 1
ATOM 1855 C C . LYS A 1 232 ? -10.247 -13.348 12.675 1.00 95.12 232 LYS A C 1
ATOM 1857 O O . LYS A 1 232 ? -11.117 -13.446 13.537 1.00 95.12 232 LYS A O 1
ATOM 1862 N N . ASN A 1 233 ? -8.977 -13.672 12.900 1.00 95.38 233 ASN A N 1
ATOM 1863 C CA . ASN A 1 233 ? -8.509 -14.232 14.162 1.00 95.38 233 ASN A CA 1
ATOM 1864 C C . ASN A 1 233 ? -8.296 -13.170 15.253 1.00 95.38 233 ASN A C 1
ATOM 1866 O O . ASN A 1 233 ? -8.011 -13.525 16.396 1.00 95.38 233 ASN A O 1
ATOM 1870 N N . ALA A 1 234 ? -8.473 -11.881 14.941 1.00 95.69 234 ALA A N 1
ATOM 1871 C CA . ALA A 1 234 ? -8.385 -10.800 15.921 1.00 95.69 234 ALA A CA 1
ATOM 1872 C C . ALA A 1 234 ? -9.502 -10.852 16.981 1.00 95.69 234 ALA A C 1
ATOM 1874 O O . ALA A 1 234 ? -9.363 -10.243 18.042 1.00 95.69 234 ALA A O 1
ATOM 1875 N N . GLY A 1 235 ? -10.596 -11.577 16.711 1.00 93.88 235 GLY A N 1
ATOM 1876 C CA . GLY A 1 235 ? -11.734 -11.708 17.624 1.00 93.88 235 GLY A CA 1
ATOM 1877 C C . GLY A 1 235 ? -12.641 -10.476 17.677 1.00 93.88 235 GLY A C 1
ATOM 1878 O O . GLY A 1 235 ? -13.436 -10.359 18.606 1.00 93.88 235 GLY A O 1
ATOM 1879 N N . ALA A 1 236 ? -12.520 -9.568 16.704 1.00 97.25 236 ALA A N 1
ATOM 1880 C CA . ALA A 1 236 ? -13.420 -8.432 16.561 1.00 97.25 236 ALA A CA 1
ATOM 1881 C C . ALA A 1 236 ? -14.827 -8.899 16.157 1.00 97.25 236 ALA A C 1
ATOM 1883 O O . ALA A 1 236 ? -14.987 -9.808 15.344 1.00 97.25 236 ALA A O 1
ATOM 1884 N N . GLU A 1 237 ? -15.851 -8.246 16.698 1.00 97.06 237 GLU A N 1
ATOM 1885 C CA . GLU A 1 237 ? -17.255 -8.503 16.369 1.00 97.06 237 GLU A CA 1
ATOM 1886 C C . GLU A 1 237 ? -17.625 -7.956 14.987 1.00 97.06 237 GLU A C 1
ATOM 1888 O O . GLU A 1 237 ? -18.502 -8.497 14.312 1.00 97.06 237 GLU A O 1
ATOM 1893 N N . LYS A 1 238 ? -16.972 -6.864 14.573 1.00 98.12 238 LYS A N 1
ATOM 1894 C CA . LYS A 1 238 ? -17.183 -6.232 13.270 1.00 98.12 238 LYS A CA 1
ATOM 1895 C C . LYS A 1 238 ? -15.878 -5.807 12.622 1.00 98.12 238 LYS A C 1
ATOM 1897 O O . LYS A 1 238 ? -14.969 -5.309 13.283 1.00 98.12 238 LYS A O 1
ATOM 1902 N N . ILE A 1 239 ? -15.844 -5.918 11.300 1.00 98.38 239 ILE A N 1
ATOM 1903 C CA . ILE A 1 239 ? -14.768 -5.399 10.463 1.00 98.38 239 ILE A CA 1
ATOM 1904 C C . ILE A 1 239 ? -15.407 -4.534 9.379 1.00 98.38 239 ILE A C 1
ATOM 1906 O O . ILE A 1 239 ? -16.244 -5.025 8.629 1.00 98.38 239 ILE A O 1
ATOM 1910 N N . TYR A 1 240 ? -15.019 -3.266 9.296 1.00 98.38 240 TYR A N 1
ATOM 1911 C CA . TYR A 1 240 ? -15.350 -2.380 8.183 1.00 98.38 240 TYR A CA 1
ATOM 1912 C C . TYR A 1 240 ? -14.129 -2.265 7.278 1.00 98.38 240 TYR A C 1
ATOM 1914 O O . TYR A 1 240 ? -13.027 -1.999 7.763 1.00 98.38 240 TYR A O 1
ATOM 1922 N N . ALA A 1 241 ? -14.317 -2.456 5.978 1.00 97.69 241 ALA A N 1
ATOM 1923 C CA . ALA A 1 241 ? -13.238 -2.434 5.000 1.00 97.69 241 ALA A CA 1
ATOM 1924 C C . ALA A 1 241 ? -13.545 -1.448 3.872 1.00 97.69 241 ALA A C 1
ATOM 1926 O O . ALA A 1 241 ? -14.628 -1.474 3.288 1.00 97.69 241 ALA A O 1
ATOM 1927 N N . VAL A 1 242 ? -12.571 -0.612 3.528 1.00 96.81 242 VAL A N 1
ATOM 1928 C CA . VAL A 1 242 ? -12.568 0.201 2.309 1.00 96.81 242 VAL A CA 1
ATOM 1929 C C . VAL A 1 242 ? -11.411 -0.283 1.445 1.00 96.81 242 VAL A C 1
ATOM 1931 O O . VAL A 1 242 ? -10.281 -0.343 1.918 1.00 96.81 242 VAL A O 1
ATOM 1934 N N . CYS A 1 243 ? -11.691 -0.645 0.192 1.00 94.56 243 CYS A N 1
ATOM 1935 C CA . CYS A 1 243 ? -10.657 -1.112 -0.732 1.00 94.56 243 CYS A CA 1
ATOM 1936 C C . CYS A 1 243 ? -9.753 0.046 -1.161 1.00 94.56 243 CYS A C 1
ATOM 1938 O O . CYS A 1 243 ? -10.247 1.106 -1.560 1.00 94.56 243 CYS A O 1
ATOM 1940 N N . GLY A 1 244 ? -8.443 -0.181 -1.124 1.00 93.88 244 GLY A N 1
ATOM 1941 C CA . GLY A 1 244 ? -7.466 0.741 -1.671 1.00 93.88 244 GLY A CA 1
ATOM 1942 C C . GLY A 1 244 ? -7.296 0.612 -3.186 1.00 93.88 244 GLY A C 1
ATOM 1943 O O . GLY A 1 244 ? -7.903 -0.229 -3.857 1.00 93.88 244 GLY A O 1
ATOM 1944 N N . ASN A 1 245 ? -6.466 1.481 -3.762 1.00 91.94 245 ASN A N 1
ATOM 1945 C CA . ASN A 1 245 ? -6.245 1.514 -5.212 1.00 91.94 245 ASN A CA 1
ATOM 1946 C C . ASN A 1 245 ? -5.386 0.348 -5.744 1.00 91.94 245 ASN A C 1
ATOM 1948 O O . ASN A 1 245 ? -5.315 0.141 -6.961 1.00 91.94 245 ASN A O 1
ATOM 1952 N N . ASN A 1 246 ? -4.715 -0.390 -4.859 1.00 91.62 246 ASN A N 1
ATOM 1953 C CA . ASN A 1 246 ? -3.900 -1.557 -5.189 1.00 91.62 246 ASN A CA 1
ATOM 1954 C C . ASN A 1 246 ? -4.614 -2.875 -4.948 1.00 91.62 246 ASN A C 1
ATOM 1956 O O . ASN A 1 246 ? -4.109 -3.914 -5.378 1.00 91.62 246 ASN A O 1
ATOM 1960 N N . ASP A 1 247 ? -5.786 -2.828 -4.335 1.00 95.38 247 ASP A N 1
ATOM 1961 C CA . ASP A 1 247 ? -6.566 -4.006 -4.032 1.00 95.38 247 ASP A CA 1
ATOM 1962 C C . ASP A 1 247 ? -7.360 -4.533 -5.233 1.00 95.38 247 ASP A C 1
ATOM 1964 O O . ASP A 1 247 ? -7.618 -3.842 -6.223 1.00 95.38 247 ASP A O 1
ATOM 1968 N N . ILE A 1 248 ? -7.773 -5.796 -5.124 1.00 96.31 248 ILE A N 1
ATOM 1969 C CA . ILE A 1 248 ? -8.764 -6.408 -6.009 1.00 96.31 248 ILE A CA 1
ATOM 1970 C C . ILE A 1 248 ? -9.995 -6.714 -5.161 1.00 96.31 248 ILE A C 1
ATOM 1972 O O . ILE A 1 248 ? -10.013 -7.697 -4.420 1.00 96.31 248 ILE A O 1
ATOM 1976 N N . GLU A 1 249 ? -11.023 -5.877 -5.284 1.00 94.88 249 GLU A N 1
ATOM 1977 C CA . GLU A 1 249 ? -12.224 -5.916 -4.438 1.00 94.88 249 GLU A CA 1
ATOM 1978 C C . GLU A 1 249 ? -12.877 -7.307 -4.373 1.00 94.88 249 GLU A C 1
ATOM 1980 O O . GLU A 1 249 ? -13.185 -7.789 -3.285 1.00 94.88 249 GLU A O 1
ATOM 1985 N N . ASP A 1 250 ? -13.024 -7.999 -5.507 1.00 95.81 250 ASP A N 1
ATOM 1986 C CA . ASP A 1 250 ? -13.623 -9.342 -5.548 1.00 95.81 250 ASP A CA 1
ATOM 1987 C C . ASP A 1 250 ? -12.811 -10.378 -4.753 1.00 95.81 250 ASP A C 1
ATOM 1989 O O . ASP A 1 250 ? -13.375 -11.245 -4.081 1.00 95.81 250 ASP A O 1
ATOM 1993 N N . VAL A 1 251 ? -11.479 -10.279 -4.798 1.00 96.62 251 VAL A N 1
ATOM 1994 C CA . VAL A 1 251 ? -10.588 -11.175 -4.049 1.00 96.62 251 VAL A CA 1
ATOM 1995 C C . VAL A 1 251 ? -10.691 -10.872 -2.558 1.00 96.62 251 VAL A C 1
ATOM 1997 O O . VAL A 1 251 ? -10.851 -11.799 -1.765 1.00 96.62 251 VAL A O 1
ATOM 2000 N N . LEU A 1 252 ? -10.675 -9.592 -2.172 1.00 96.12 252 LEU A N 1
ATOM 2001 C CA . LEU A 1 252 ? -10.853 -9.187 -0.777 1.00 96.12 252 LEU A CA 1
ATOM 2002 C C . LEU A 1 252 ? -12.186 -9.661 -0.210 1.00 96.12 252 LEU A C 1
ATOM 2004 O O . LEU A 1 252 ? -12.202 -10.273 0.853 1.00 96.12 252 LEU A O 1
ATOM 2008 N N . LYS A 1 253 ? -13.292 -9.440 -0.927 1.00 96.62 253 LYS A N 1
ATOM 2009 C CA . LYS A 1 253 ? -14.626 -9.898 -0.513 1.00 96.62 253 LYS A CA 1
ATOM 2010 C C . LYS A 1 253 ? -14.691 -11.411 -0.356 1.00 96.62 253 LYS A C 1
ATOM 2012 O O . LYS A 1 253 ? -15.345 -11.903 0.559 1.00 96.62 253 LYS A O 1
ATOM 2017 N N . SER A 1 254 ? -13.993 -12.157 -1.213 1.00 96.88 254 SER A N 1
ATOM 2018 C CA . SER A 1 254 ? -13.894 -13.610 -1.077 1.00 96.88 254 SER A CA 1
ATOM 2019 C C . SER A 1 254 ? -13.052 -14.033 0.129 1.00 96.88 254 SER A C 1
ATOM 2021 O O . SER A 1 254 ? -13.375 -15.034 0.768 1.00 96.88 254 SER A O 1
ATOM 2023 N N . CYS A 1 255 ? -11.957 -13.330 0.424 1.00 96.81 255 CYS A N 1
ATOM 2024 C CA . CYS A 1 255 ? -11.070 -13.660 1.537 1.00 96.81 255 CYS A CA 1
ATOM 2025 C C . CYS A 1 255 ? -11.634 -13.209 2.888 1.00 96.81 255 CYS A C 1
ATOM 2027 O O . CYS A 1 255 ? -11.412 -13.900 3.875 1.00 96.81 255 CYS A O 1
ATOM 2029 N N . LEU A 1 256 ? -12.384 -12.108 2.938 1.00 95.75 256 LEU A N 1
ATOM 2030 C CA . LEU A 1 256 ? -12.893 -11.450 4.143 1.00 95.75 256 LEU A CA 1
ATOM 2031 C C . LEU A 1 256 ? -14.420 -11.265 4.065 1.00 95.75 256 LEU A C 1
ATOM 2033 O O . LEU A 1 256 ? -14.948 -10.167 4.213 1.00 95.75 256 LEU A O 1
ATOM 2037 N N . SER A 1 257 ? -15.132 -12.360 3.805 1.00 94.38 257 SER A N 1
ATOM 2038 C CA . SER A 1 257 ? -16.588 -12.407 3.591 1.00 94.38 257 SER A CA 1
ATOM 2039 C C . SER A 1 257 ? -17.451 -11.853 4.733 1.00 94.38 257 SER A C 1
ATOM 2041 O O . SER A 1 257 ? -18.605 -11.500 4.518 1.00 94.38 257 SER A O 1
ATOM 2043 N N . GLU A 1 258 ? -16.913 -11.817 5.947 1.00 92.06 258 GLU A N 1
ATOM 2044 C CA . GLU A 1 258 ? -17.557 -11.317 7.162 1.00 92.06 258 GLU A CA 1
ATOM 2045 C C . GLU A 1 258 ? -17.389 -9.805 7.367 1.00 92.06 258 GLU A C 1
ATOM 2047 O O . GLU A 1 258 ? -18.054 -9.237 8.234 1.00 92.06 258 GLU A O 1
ATOM 2052 N N . ALA A 1 259 ? -16.515 -9.149 6.596 1.00 97.00 259 ALA A N 1
ATOM 2053 C CA . ALA A 1 259 ? -16.361 -7.704 6.670 1.00 97.00 259 ALA A CA 1
ATOM 2054 C C . ALA A 1 259 ? -17.486 -6.974 5.934 1.00 97.00 259 ALA A C 1
ATOM 2056 O O . ALA A 1 259 ? -17.971 -7.387 4.879 1.00 97.00 259 ALA A O 1
ATOM 2057 N N . GLU A 1 260 ? -17.845 -5.818 6.473 1.00 97.50 260 GLU A N 1
ATOM 2058 C CA . GLU A 1 260 ? -18.707 -4.849 5.825 1.00 97.50 260 GLU A CA 1
ATOM 2059 C C . GLU A 1 260 ? -17.856 -3.971 4.900 1.00 97.50 260 GLU A C 1
ATOM 2061 O O . GLU A 1 260 ? -17.086 -3.119 5.349 1.00 97.50 260 GLU A O 1
ATOM 2066 N N . PHE A 1 261 ? -17.971 -4.204 3.592 1.00 97.12 261 PHE A N 1
ATOM 2067 C CA . PHE A 1 261 ? -17.288 -3.395 2.586 1.00 97.12 261 PHE A CA 1
ATOM 2068 C C . PHE A 1 261 ? -18.035 -2.082 2.371 1.00 97.12 261 PHE A C 1
ATOM 2070 O O . PHE A 1 261 ? -19.178 -2.072 1.911 1.00 97.12 261 PHE A O 1
ATOM 2077 N N . VAL A 1 262 ? -17.370 -0.977 2.694 1.00 96.19 262 VAL A N 1
ATOM 2078 C CA . VAL A 1 262 ? -17.937 0.369 2.656 1.00 96.19 262 VAL A CA 1
ATOM 2079 C C . VAL A 1 262 ? -17.465 1.087 1.399 1.00 96.19 262 VAL A C 1
ATOM 2081 O O . VAL A 1 262 ? -16.282 1.083 1.058 1.00 96.19 262 VAL A O 1
ATOM 2084 N N . ILE A 1 263 ? -18.406 1.729 0.706 1.00 94.44 263 ILE A N 1
ATOM 2085 C CA . ILE A 1 263 ? -18.096 2.568 -0.452 1.00 94.44 263 ILE A CA 1
ATOM 2086 C C . ILE A 1 263 ? -17.352 3.818 0.057 1.00 94.44 263 ILE A C 1
ATOM 2088 O O . ILE A 1 263 ? -17.886 4.493 0.945 1.00 94.44 263 ILE A O 1
ATOM 2092 N N . PRO A 1 264 ? -16.164 4.166 -0.474 1.00 94.12 264 PRO A N 1
ATOM 2093 C CA . PRO A 1 264 ? -15.435 5.359 -0.049 1.00 94.12 264 PRO A CA 1
ATOM 2094 C C . PRO A 1 264 ? -16.312 6.622 -0.064 1.00 94.12 264 PRO A C 1
ATOM 2096 O O . PRO A 1 264 ? -17.048 6.867 -1.020 1.00 94.12 264 PRO A O 1
ATOM 2099 N N . GLY A 1 265 ? -16.252 7.413 1.006 1.00 93.06 265 GLY A N 1
ATOM 2100 C CA . GLY A 1 265 ? -17.004 8.661 1.163 1.00 93.06 265 GLY A CA 1
ATOM 2101 C C . GLY A 1 265 ? -18.484 8.494 1.525 1.00 93.06 265 GLY A C 1
ATOM 2102 O O . GLY A 1 265 ? -19.161 9.494 1.784 1.00 93.06 265 GLY A O 1
ATOM 2103 N N . SER A 1 266 ? -18.998 7.260 1.566 1.00 92.31 266 SER A N 1
ATOM 2104 C CA . SER A 1 266 ? -20.366 6.986 2.011 1.00 92.31 266 SER A CA 1
ATOM 2105 C C . SER A 1 266 ? -20.515 7.096 3.531 1.00 92.31 266 SER A C 1
ATOM 2107 O O . SER A 1 266 ? -19.543 7.026 4.289 1.00 92.31 266 SER A O 1
ATOM 2109 N N . GLU A 1 267 ? -21.753 7.314 3.971 1.00 94.69 267 GLU A N 1
ATOM 2110 C CA . GLU A 1 267 ? -22.097 7.388 5.388 1.00 94.69 267 GLU A CA 1
ATOM 2111 C C . GLU A 1 267 ? -22.263 5.982 5.967 1.00 94.69 267 GLU A C 1
ATOM 2113 O O . GLU A 1 267 ? -23.023 5.174 5.435 1.00 94.69 267 GLU A O 1
ATOM 2118 N N . THR A 1 268 ? -21.598 5.718 7.091 1.00 94.75 268 THR A N 1
ATOM 2119 C CA . THR A 1 268 ? -21.768 4.497 7.882 1.00 94.75 268 THR A CA 1
ATOM 2120 C C . THR A 1 268 ? -22.002 4.850 9.345 1.00 94.75 268 THR A C 1
AT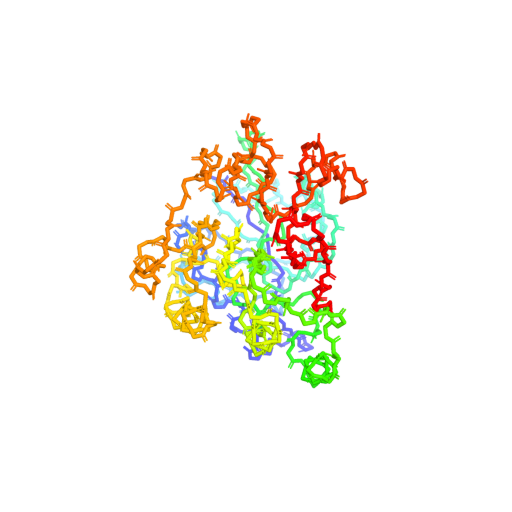OM 2122 O O . THR A 1 268 ? -21.485 5.848 9.841 1.00 94.75 268 THR A O 1
ATOM 2125 N N . TYR A 1 269 ? -22.781 4.039 10.062 1.00 95.25 269 TYR A N 1
ATOM 2126 C CA . TYR A 1 269 ? -23.087 4.282 11.473 1.00 95.25 269 TYR A CA 1
ATOM 2127 C C . TYR A 1 269 ? -22.417 3.243 12.365 1.00 95.25 269 TYR A C 1
ATOM 2129 O O . TYR A 1 269 ? -22.808 2.077 12.388 1.00 95.25 269 TYR A O 1
ATOM 2137 N N . ILE A 1 270 ? -21.434 3.682 13.151 1.00 94.62 270 ILE A N 1
ATOM 2138 C CA . ILE A 1 270 ? -20.708 2.823 14.090 1.00 94.62 270 ILE A CA 1
ATOM 2139 C C . ILE A 1 270 ? -21.140 3.205 15.501 1.00 94.62 270 ILE A C 1
ATOM 2141 O O . ILE A 1 270 ? -20.806 4.281 15.987 1.00 94.62 270 ILE A O 1
ATOM 2145 N N . LEU A 1 271 ? -21.923 2.337 16.153 1.00 92.94 271 LEU A N 1
ATOM 2146 C CA . LEU A 1 271 ? -22.463 2.573 17.503 1.00 92.94 271 LEU A CA 1
ATOM 2147 C C . LEU A 1 271 ? -23.209 3.916 17.634 1.00 92.94 271 LEU A C 1
ATOM 2149 O O . LEU A 1 271 ? -23.085 4.625 18.628 1.00 92.94 271 LEU A O 1
ATOM 2153 N N . GLY A 1 272 ? -23.977 4.274 16.600 1.00 91.81 272 GLY A N 1
ATOM 2154 C CA . GLY A 1 272 ? -24.738 5.526 16.539 1.00 91.81 272 GLY A CA 1
ATOM 2155 C C . GLY A 1 272 ? -23.924 6.758 16.128 1.00 91.81 272 GLY A C 1
ATOM 2156 O O . GLY A 1 272 ? -24.518 7.807 15.901 1.00 91.81 272 GLY A O 1
ATOM 2157 N N . ILE A 1 273 ? -22.602 6.637 15.975 1.00 93.44 273 ILE A N 1
ATOM 2158 C CA . ILE A 1 273 ? -21.732 7.708 15.478 1.00 93.44 273 ILE A CA 1
ATOM 2159 C C . ILE A 1 273 ? -21.785 7.712 13.951 1.00 93.44 273 ILE A C 1
ATOM 2161 O O . ILE A 1 273 ? -21.571 6.675 13.318 1.00 93.44 273 ILE A O 1
ATOM 2165 N N . LYS A 1 274 ? -22.060 8.879 13.359 1.00 94.94 274 LYS A N 1
ATOM 2166 C CA . LYS A 1 274 ? -22.026 9.067 11.905 1.00 94.94 274 LYS A CA 1
ATOM 2167 C C . LYS A 1 274 ? -20.572 9.123 11.435 1.00 94.94 274 LYS A C 1
ATOM 2169 O O . LYS A 1 274 ? -19.885 10.122 11.660 1.00 94.94 274 LYS A O 1
ATOM 2174 N N . CYS A 1 275 ? -20.127 8.072 10.762 1.00 96.12 275 CYS A N 1
ATOM 2175 C CA . CYS A 1 275 ? -18.768 7.905 10.272 1.00 96.12 275 CYS A CA 1
ATOM 2176 C C . CYS A 1 275 ? -18.700 8.032 8.744 1.00 96.12 275 CYS A C 1
ATOM 2178 O O . CYS A 1 275 ? -19.565 7.514 8.040 1.00 96.12 275 CYS A O 1
ATOM 2180 N N . ILE A 1 276 ? -17.642 8.660 8.230 1.00 96.44 276 ILE A N 1
ATOM 2181 C CA . ILE A 1 276 ? -17.259 8.607 6.811 1.00 96.44 276 ILE A CA 1
ATOM 2182 C C . ILE A 1 276 ? -15.969 7.802 6.700 1.00 96.44 276 ILE A C 1
ATOM 2184 O O . ILE A 1 276 ? -14.984 8.127 7.364 1.00 96.44 276 ILE A O 1
ATOM 2188 N N . LEU A 1 277 ? -15.964 6.754 5.880 1.00 96.62 277 LEU A N 1
ATOM 2189 C CA . LEU A 1 277 ? -14.769 5.947 5.627 1.00 96.62 277 LEU A CA 1
ATOM 2190 C C . LEU A 1 277 ? -14.271 6.209 4.205 1.00 96.62 277 LEU A C 1
ATOM 2192 O O . LEU A 1 277 ? -15.076 6.280 3.280 1.00 96.62 277 LEU A O 1
ATOM 2196 N N . GLY A 1 278 ? -12.964 6.343 4.007 1.00 95.06 278 GLY A N 1
ATOM 2197 C CA . GLY A 1 278 ? -12.383 6.587 2.684 1.00 95.06 278 GLY A CA 1
ATOM 2198 C C . GLY A 1 278 ? -10.972 6.039 2.573 1.00 95.06 278 GLY A C 1
ATOM 2199 O O . GLY A 1 278 ? -10.294 5.917 3.583 1.00 95.06 278 GLY A O 1
ATOM 2200 N N . HIS A 1 279 ? -10.512 5.711 1.366 1.00 94.31 279 HIS A N 1
ATOM 2201 C CA . HIS A 1 279 ? -9.136 5.244 1.192 1.00 94.31 279 HIS A CA 1
ATOM 2202 C C . HIS A 1 279 ? -8.138 6.388 1.395 1.00 94.31 279 HIS A C 1
ATOM 2204 O O . HIS A 1 279 ? -7.085 6.201 1.991 1.00 94.31 279 HIS A O 1
ATOM 2210 N N . SER A 1 280 ? -8.506 7.588 0.946 1.00 92.50 280 SER A N 1
ATOM 2211 C CA . SER A 1 280 ? -7.712 8.810 1.020 1.00 92.50 280 SER A CA 1
ATOM 2212 C C . SER A 1 280 ? -8.509 9.985 1.585 1.00 92.50 280 SER A C 1
ATOM 2214 O O . SER A 1 280 ? -9.742 9.976 1.601 1.00 92.50 280 SER A O 1
ATOM 2216 N N . HIS A 1 281 ? -7.816 11.060 1.975 1.00 89.94 281 HIS A N 1
ATOM 2217 C CA . HIS A 1 281 ? -8.471 12.314 2.370 1.00 89.94 281 HIS A CA 1
ATOM 2218 C C . HIS A 1 281 ? -9.438 12.851 1.295 1.00 89.94 281 HIS A C 1
ATOM 2220 O O . HIS A 1 281 ? -10.468 13.433 1.630 1.00 89.94 281 HIS A O 1
ATOM 2226 N N . ALA A 1 282 ? -9.135 12.633 0.009 1.00 89.50 282 ALA A N 1
ATOM 2227 C CA . ALA A 1 282 ? -9.962 13.100 -1.103 1.00 89.50 282 ALA A CA 1
ATOM 2228 C C . ALA A 1 282 ? -11.338 12.413 -1.173 1.00 89.50 282 ALA A C 1
ATOM 2230 O O . ALA A 1 282 ? -12.257 12.969 -1.771 1.00 89.50 282 ALA A O 1
ATOM 2231 N N . ASP A 1 283 ? -11.491 11.245 -0.544 1.00 90.81 283 ASP A N 1
ATOM 2232 C CA . ASP A 1 283 ? -12.763 10.520 -0.493 1.00 90.81 283 ASP A CA 1
ATOM 2233 C C . ASP A 1 283 ? -13.717 11.101 0.564 1.00 90.81 283 ASP A C 1
ATOM 2235 O O . ASP A 1 283 ? -14.922 10.851 0.529 1.00 90.81 283 ASP A O 1
ATOM 2239 N N . ILE A 1 284 ? -13.208 11.907 1.503 1.00 88.88 284 ILE A N 1
ATOM 2240 C CA . ILE A 1 284 ? -14.001 12.523 2.573 1.00 88.88 284 ILE A CA 1
ATOM 2241 C C . ILE A 1 284 ? -14.697 13.782 2.041 1.00 88.88 284 ILE A C 1
ATOM 2243 O O . ILE A 1 284 ? -14.311 14.915 2.328 1.00 88.88 284 ILE A O 1
ATOM 2247 N N . VAL A 1 285 ? -15.732 13.567 1.229 1.00 83.56 285 VAL A N 1
ATOM 2248 C CA . VAL A 1 285 ? -16.533 14.635 0.603 1.00 83.56 285 VAL A CA 1
ATOM 2249 C C . VAL A 1 285 ? -17.739 15.064 1.442 1.00 83.56 285 VAL A C 1
ATOM 2251 O O . VAL A 1 285 ? -18.249 16.167 1.263 1.00 83.56 285 VAL A O 1
ATOM 2254 N N . ASN A 1 286 ? -18.187 14.203 2.356 1.00 81.69 286 ASN A N 1
ATOM 2255 C CA . ASN A 1 286 ? -19.347 14.431 3.213 1.00 81.69 286 ASN A CA 1
ATOM 2256 C C . ASN A 1 286 ? -18.924 14.802 4.637 1.00 81.69 286 ASN A C 1
ATOM 2258 O O . ASN A 1 286 ? -17.881 14.371 5.130 1.00 81.69 28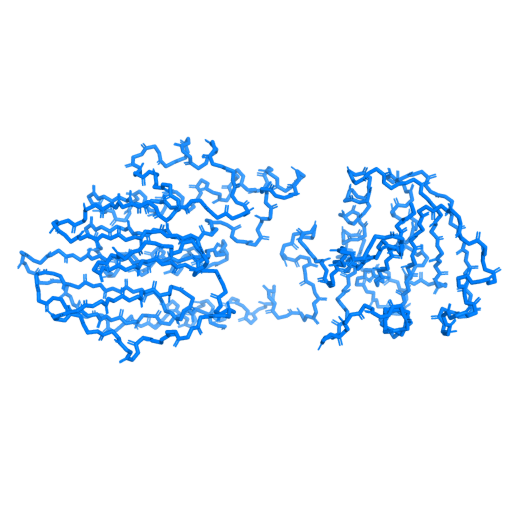6 ASN A O 1
ATOM 2262 N N . GLU A 1 287 ? -19.772 15.561 5.331 1.00 84.12 287 GLU A N 1
ATOM 2263 C CA . GLU A 1 287 ? -19.589 15.831 6.755 1.00 84.12 287 GLU A CA 1
ATOM 2264 C C . GLU A 1 287 ? -20.106 14.650 7.592 1.00 84.12 287 GLU A C 1
ATOM 2266 O O . GLU A 1 287 ? -21.304 14.332 7.611 1.00 84.12 287 GLU A O 1
ATOM 2271 N N . GLY A 1 288 ? -19.179 13.995 8.290 1.00 86.31 288 GLY A N 1
ATOM 2272 C CA . GLY A 1 288 ? -19.460 13.054 9.371 1.00 86.31 288 GLY A CA 1
ATOM 2273 C C . GLY A 1 288 ? -19.012 13.608 10.713 1.00 86.31 288 GLY A C 1
ATOM 2274 O O . GLY A 1 288 ? -18.217 14.546 10.780 1.00 86.31 288 GLY A O 1
ATOM 2275 N N . GLU A 1 289 ? -19.497 12.989 11.786 1.00 93.12 289 GLU A N 1
ATOM 2276 C CA . GLU A 1 289 ? -18.945 13.236 13.113 1.00 93.12 289 GLU A CA 1
ATOM 2277 C C . GLU A 1 289 ? -17.503 12.733 13.133 1.00 93.12 289 GLU A C 1
ATOM 2279 O O . GLU A 1 289 ? -16.583 13.497 13.408 1.00 93.12 289 GLU A O 1
ATOM 2284 N N . TRP A 1 290 ? -17.282 11.476 12.744 1.00 95.19 290 TRP A N 1
ATOM 2285 C CA . TRP A 1 290 ? -15.945 10.903 12.623 1.00 95.19 290 TRP A CA 1
ATOM 2286 C C . TRP A 1 290 ? -15.630 10.557 11.170 1.00 95.19 290 TRP A C 1
ATOM 2288 O O . TRP A 1 290 ? -16.488 10.131 10.404 1.00 95.19 290 TRP A O 1
ATOM 2298 N N . SER A 1 291 ? -14.387 10.756 10.759 1.00 95.25 291 SER A N 1
ATOM 2299 C CA . SER A 1 291 ? -13.880 10.320 9.461 1.00 95.25 291 SER A CA 1
ATOM 2300 C C . SER A 1 291 ? -12.659 9.446 9.672 1.00 95.25 291 SER A C 1
ATOM 2302 O O . SER A 1 291 ? -11.760 9.830 10.415 1.00 95.25 291 SER A O 1
ATOM 2304 N N . PHE A 1 292 ? -12.622 8.297 9.012 1.00 96.06 292 PHE A N 1
ATOM 2305 C CA . PHE A 1 292 ? -11.488 7.382 9.034 1.00 96.06 292 PHE A CA 1
ATOM 2306 C C . PHE A 1 292 ? -10.973 7.228 7.610 1.00 96.06 292 PHE A C 1
ATOM 2308 O O . PHE A 1 292 ? -11.744 6.918 6.700 1.00 96.06 292 PHE A O 1
ATOM 2315 N N . TYR A 1 293 ? -9.687 7.480 7.407 1.00 94.69 293 TYR A N 1
ATOM 2316 C CA . TYR A 1 293 ? -9.066 7.345 6.095 1.00 94.69 293 TYR A CA 1
ATOM 2317 C C . TYR A 1 293 ? -7.578 7.042 6.176 1.00 94.69 293 TYR A C 1
ATOM 2319 O O . TYR A 1 293 ? -6.982 7.022 7.255 1.00 94.69 293 TYR A O 1
ATOM 2327 N N . GLY A 1 294 ? -7.004 6.760 5.013 1.00 87.94 294 GLY A N 1
ATOM 2328 C CA . GLY A 1 294 ? -5.607 6.419 4.820 1.00 87.94 294 GLY A CA 1
ATOM 2329 C C . GLY A 1 294 ? -4.944 7.207 3.693 1.00 87.94 294 GLY A C 1
ATOM 2330 O O . GLY A 1 294 ? -5.379 8.301 3.346 1.00 87.94 294 GLY A O 1
ATOM 2331 N N . HIS A 1 295 ? -3.884 6.619 3.139 1.00 81.00 295 HIS A N 1
ATOM 2332 C CA . HIS A 1 295 ? -3.214 6.955 1.876 1.00 81.00 295 HIS A CA 1
ATOM 2333 C C . HIS A 1 295 ? -2.946 8.444 1.533 1.00 81.00 295 HIS A C 1
ATOM 2335 O O . HIS A 1 295 ? -3.777 9.177 0.992 1.00 81.00 295 HIS A O 1
ATOM 2341 N N . GLY A 1 296 ? -1.694 8.865 1.733 1.00 79.31 296 GLY A N 1
ATOM 2342 C CA . GLY A 1 296 ? -1.221 10.246 1.615 1.00 79.31 296 GLY A CA 1
ATOM 2343 C C . GLY A 1 296 ? -1.727 11.252 2.671 1.00 79.31 296 GLY A C 1
ATOM 2344 O O . GLY A 1 296 ? -2.766 11.107 3.300 1.00 79.31 296 GLY A O 1
ATOM 2345 N N . ILE A 1 297 ? -0.969 12.341 2.810 1.00 77.06 297 ILE A N 1
ATOM 2346 C CA . ILE A 1 297 ? -1.346 13.557 3.568 1.00 77.06 297 ILE A CA 1
ATOM 2347 C C . ILE A 1 297 ? -1.462 14.776 2.634 1.00 77.06 297 ILE A C 1
ATOM 2349 O O . ILE A 1 297 ? -1.570 15.927 3.052 1.00 77.06 297 ILE A O 1
ATOM 2353 N N . THR A 1 298 ? -1.345 14.542 1.323 1.00 74.81 298 THR A N 1
ATOM 2354 C CA . THR A 1 298 ? -1.238 15.618 0.334 1.00 74.81 298 THR A CA 1
ATOM 2355 C C . THR A 1 298 ? -2.566 16.355 0.228 1.00 74.81 298 THR A C 1
ATOM 2357 O O . THR A 1 298 ? -3.583 15.757 -0.105 1.00 74.81 298 THR A O 1
ATOM 2360 N N . GLY A 1 299 ? -2.544 17.666 0.473 1.00 71.75 299 GLY A N 1
ATOM 2361 C CA . GLY A 1 299 ? -3.747 18.503 0.449 1.00 71.75 299 GLY A CA 1
ATOM 2362 C C . GLY A 1 299 ? -4.594 18.415 1.719 1.00 71.75 299 GLY A C 1
ATOM 2363 O O . GLY A 1 299 ? -5.564 19.158 1.847 1.00 71.75 299 GLY A O 1
ATOM 2364 N N . GLU A 1 300 ? -4.213 17.571 2.679 1.00 80.38 300 GLU A N 1
ATOM 2365 C CA . GLU A 1 300 ? -4.861 17.512 3.979 1.00 80.38 300 GLU A CA 1
ATOM 2366 C C . GLU A 1 300 ? -4.414 18.705 4.832 1.00 80.38 300 GLU A C 1
ATOM 2368 O O . GLU A 1 300 ? -3.234 18.906 5.109 1.00 80.38 300 GLU A O 1
ATOM 2373 N N . SER A 1 301 ? -5.378 19.521 5.258 1.00 81.25 301 SER A N 1
ATOM 2374 C CA . SER A 1 301 ? -5.136 20.616 6.209 1.00 81.25 301 SER A CA 1
ATOM 2375 C C . SER A 1 301 ? -5.394 20.206 7.661 1.00 81.25 301 SER A C 1
ATOM 2377 O O . SER A 1 301 ? -5.192 21.009 8.577 1.00 81.25 301 SER A O 1
ATOM 2379 N N . TRP A 1 302 ? -5.885 18.987 7.884 1.00 82.19 302 TRP A N 1
ATOM 2380 C CA . TRP A 1 302 ? -6.205 18.452 9.200 1.00 82.19 302 TRP A CA 1
ATOM 2381 C C . TRP A 1 302 ? -4.987 17.785 9.846 1.00 82.19 302 TRP A C 1
ATOM 2383 O O . TRP A 1 302 ? -4.100 17.290 9.161 1.00 82.19 302 TRP A O 1
ATOM 2393 N N . SER A 1 303 ? -4.940 17.792 11.175 1.00 81.06 303 SER A N 1
ATOM 2394 C CA . SER A 1 303 ? -3.931 17.084 11.963 1.00 81.06 303 SER A CA 1
ATOM 2395 C C . SER A 1 303 ? -4.599 16.434 13.177 1.00 81.06 303 SER A C 1
ATOM 2397 O O . SER A 1 303 ? -5.649 16.925 13.606 1.00 81.06 303 SER A O 1
ATOM 2399 N N . PRO A 1 304 ? -4.020 15.367 13.760 1.00 80.81 304 PRO A N 1
ATOM 2400 C CA . PRO A 1 304 ? -4.598 14.697 14.929 1.00 80.81 304 PRO A CA 1
ATOM 2401 C C . PRO A 1 304 ? -4.918 15.653 16.090 1.00 80.81 304 PRO A C 1
ATOM 2403 O O . PRO A 1 304 ? -5.957 15.518 16.729 1.00 80.81 304 PRO A O 1
ATOM 2406 N N . GLU A 1 305 ? -4.090 16.686 16.279 1.00 82.44 305 GLU A N 1
ATOM 2407 C CA . GLU A 1 305 ? -4.244 17.753 17.286 1.00 82.44 305 GLU A CA 1
ATOM 2408 C C . GLU A 1 305 ? -5.595 18.490 17.215 1.00 82.44 305 GLU A C 1
ATOM 2410 O O . GLU A 1 305 ? -6.041 19.089 18.191 1.00 82.44 305 GLU A O 1
ATOM 2415 N N . LYS A 1 306 ? -6.228 18.505 16.034 1.00 84.44 306 LYS A N 1
ATOM 2416 C CA . LYS A 1 306 ? -7.495 19.208 15.781 1.00 84.44 306 LYS A CA 1
ATOM 2417 C C . LYS A 1 306 ? -8.720 18.375 16.151 1.00 84.44 306 LYS A C 1
ATOM 2419 O O . LYS A 1 306 ? -9.833 18.896 16.108 1.00 84.44 306 LYS A O 1
ATOM 2424 N N . ASN A 1 307 ? -8.541 17.100 16.495 1.00 84.75 307 ASN A N 1
ATOM 2425 C CA . ASN A 1 307 ? -9.647 16.224 16.856 1.00 84.75 307 ASN A CA 1
ATOM 2426 C C . ASN A 1 307 ? -10.256 16.643 18.198 1.00 84.75 307 ASN A C 1
ATOM 2428 O O . ASN A 1 307 ? -9.603 16.583 19.239 1.00 84.75 307 ASN A O 1
ATOM 2432 N N . ASN A 1 308 ? -11.545 16.994 18.188 1.00 83.38 308 ASN A N 1
ATOM 2433 C CA . ASN A 1 308 ? -12.333 17.137 19.410 1.00 83.38 308 ASN A CA 1
ATOM 2434 C C . ASN A 1 308 ? -13.166 15.875 19.629 1.00 83.38 308 ASN A C 1
ATOM 2436 O O . ASN A 1 308 ? -14.346 15.813 19.296 1.00 83.38 308 ASN A O 1
ATOM 2440 N N . ILE A 1 309 ? -12.535 14.863 20.213 1.00 79.94 309 ILE A N 1
ATOM 2441 C CA . ILE A 1 309 ? -13.136 13.537 20.358 1.00 79.94 309 ILE A CA 1
ATOM 2442 C C . ILE A 1 309 ? -14.386 13.544 21.249 1.00 79.94 309 ILE A C 1
ATOM 2444 O O . ILE A 1 309 ? -15.305 12.757 21.022 1.00 79.94 309 ILE A O 1
ATOM 2448 N N . LYS A 1 310 ? -14.473 14.447 22.231 1.00 72.88 310 LYS A N 1
ATOM 2449 C CA . LYS A 1 310 ? -15.613 14.489 23.156 1.00 72.88 310 LYS A CA 1
ATOM 2450 C C . LYS A 1 310 ? -16.852 15.150 22.558 1.00 72.88 310 LYS A C 1
ATOM 2452 O O . LYS A 1 310 ? -17.953 14.700 22.849 1.00 72.88 310 LYS A O 1
ATOM 2457 N 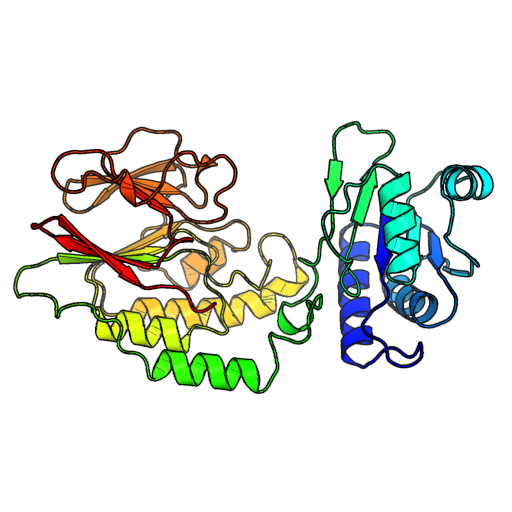N . GLU A 1 311 ? -16.676 16.198 21.754 1.00 67.81 311 GLU A N 1
ATOM 2458 C CA . GLU A 1 311 ? -17.775 17.111 21.398 1.00 67.81 311 GLU A CA 1
ATOM 2459 C C . GLU A 1 311 ? -17.767 17.554 19.926 1.00 67.81 311 GLU A C 1
ATOM 2461 O O . GLU A 1 311 ? -18.456 18.510 19.573 1.00 67.81 311 GLU A O 1
ATOM 2466 N N . GLY A 1 312 ? -16.995 16.914 19.042 1.00 75.81 312 GLY A N 1
ATOM 2467 C CA . GLY A 1 312 ? -16.880 17.420 17.679 1.00 75.81 312 GLY A CA 1
ATOM 2468 C C . GLY A 1 312 ? -16.364 16.462 16.620 1.00 75.81 312 GLY A C 1
ATOM 2469 O O . GLY A 1 312 ? -16.294 15.243 16.781 1.00 75.81 312 GLY A O 1
ATOM 2470 N N . ILE A 1 313 ? -16.031 17.089 15.493 1.00 85.44 313 ILE A N 1
ATOM 2471 C CA . ILE A 1 313 ? -15.568 16.427 14.283 1.00 85.44 313 ILE A CA 1
ATOM 2472 C C . ILE A 1 313 ? -14.181 15.843 14.537 1.00 85.44 313 ILE A C 1
ATOM 2474 O O . ILE A 1 313 ? -13.272 16.547 14.986 1.00 85.44 313 ILE A O 1
ATOM 2478 N N . CYS A 1 314 ? -14.019 14.563 14.227 1.00 91.31 314 CYS A N 1
ATOM 2479 C CA . CYS A 1 314 ? -12.732 13.885 14.287 1.00 91.31 314 CYS A CA 1
ATOM 2480 C C . CYS A 1 314 ? -12.357 13.341 12.924 1.00 91.31 314 CYS A C 1
ATOM 2482 O O . CYS A 1 314 ? -13.191 12.800 12.203 1.00 91.31 314 CYS A O 1
ATOM 2484 N N . ARG A 1 315 ? -11.078 13.448 12.594 1.00 92.00 315 ARG A N 1
ATOM 2485 C CA . ARG A 1 315 ? -10.498 12.847 11.406 1.00 92.00 315 ARG A CA 1
ATOM 2486 C C . ARG A 1 315 ? -9.287 12.030 11.821 1.00 92.00 315 ARG A C 1
ATOM 2488 O O . ARG A 1 315 ? -8.307 12.554 12.353 1.00 92.00 315 ARG A O 1
ATOM 2495 N N . PHE A 1 316 ? -9.403 10.730 11.619 1.00 93.38 316 PHE A N 1
ATOM 2496 C CA . PHE A 1 316 ? -8.384 9.743 11.908 1.00 93.38 316 PHE A CA 1
ATOM 2497 C C . PHE A 1 316 ? -7.755 9.346 10.578 1.00 93.38 316 PHE A C 1
ATOM 2499 O O . PHE A 1 316 ? -8.327 8.565 9.820 1.00 93.38 316 PHE A O 1
ATOM 2506 N N . ASN A 1 317 ? -6.597 9.933 10.276 1.00 92.44 317 ASN A N 1
ATOM 2507 C CA . ASN A 1 317 ? -5.766 9.479 9.171 1.00 92.44 317 ASN A CA 1
ATOM 2508 C C . A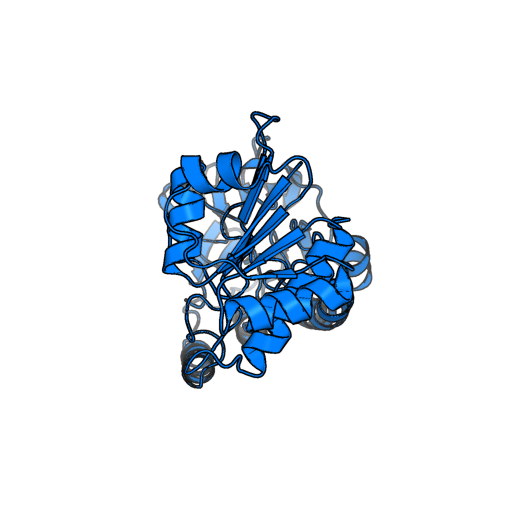SN A 1 317 ? -4.780 8.434 9.708 1.00 92.44 317 ASN A C 1
ATOM 2510 O O . ASN A 1 317 ? -3.866 8.765 10.469 1.00 92.44 317 ASN A O 1
ATOM 2514 N N . ALA A 1 318 ? -4.973 7.179 9.313 1.00 91.62 318 ALA A N 1
ATOM 2515 C CA . ALA A 1 318 ? -4.164 6.060 9.775 1.00 91.62 318 ALA A CA 1
ATOM 2516 C C . ALA A 1 318 ? -2.800 5.961 9.081 1.00 91.62 318 ALA A C 1
ATOM 2518 O O . ALA A 1 318 ? -2.144 4.945 9.223 1.00 91.62 318 ALA A O 1
ATOM 2519 N N . ILE A 1 319 ? -2.332 6.979 8.359 1.00 87.62 319 ILE A N 1
ATOM 2520 C CA . ILE A 1 319 ? -0.908 7.101 7.994 1.00 87.62 319 ILE A CA 1
ATOM 2521 C C . ILE A 1 319 ? -0.075 7.558 9.177 1.00 87.62 319 ILE A C 1
ATOM 2523 O O . ILE A 1 319 ? 1.074 7.155 9.310 1.00 87.62 319 ILE A O 1
ATOM 2527 N N . TRP A 1 320 ? -0.639 8.429 10.017 1.00 84.31 320 TRP A N 1
ATOM 2528 C CA . TRP A 1 320 ? 0.107 8.994 11.133 1.00 84.31 320 TRP A CA 1
ATOM 2529 C C . TRP A 1 320 ? 0.387 7.926 12.184 1.00 84.31 320 TRP A C 1
ATOM 2531 O O . TRP A 1 320 ? 1.506 7.829 12.660 1.00 84.31 320 TRP A O 1
ATOM 2541 N N . ASN A 1 321 ? -0.635 7.142 12.540 1.00 89.00 321 ASN A N 1
ATOM 2542 C CA . ASN A 1 321 ? -0.600 6.104 13.569 1.00 89.00 321 ASN A CA 1
ATOM 2543 C C . ASN A 1 321 ? -1.759 5.120 13.351 1.00 89.00 321 ASN A C 1
ATOM 2545 O O . ASN A 1 321 ? -2.815 5.526 12.853 1.00 89.00 321 ASN A O 1
ATOM 2549 N N . PHE A 1 322 ? -1.636 3.874 13.820 1.00 92.12 322 PHE A N 1
ATOM 2550 C CA . PHE A 1 322 ? -2.837 3.084 14.108 1.00 92.12 322 PHE A CA 1
ATOM 2551 C C . PHE A 1 322 ? -3.634 3.808 15.187 1.00 92.12 322 PHE A C 1
ATOM 2553 O O . PHE A 1 322 ? -3.064 4.307 16.160 1.00 92.12 322 PHE A O 1
ATOM 2560 N N . SER A 1 323 ? -4.951 3.858 15.036 1.00 94.56 323 SER A N 1
ATOM 2561 C CA . SER A 1 323 ? -5.815 4.511 16.017 1.00 94.56 323 SER A CA 1
ATOM 2562 C C . SER A 1 323 ? -6.552 3.472 16.848 1.00 94.56 323 SER A C 1
ATOM 2564 O O . SER A 1 323 ? -7.311 2.669 16.313 1.00 94.56 323 SER A O 1
ATOM 2566 N N . VAL A 1 324 ? -6.360 3.514 18.165 1.00 96.31 324 VAL A N 1
ATOM 2567 C CA . VAL A 1 324 ? -7.174 2.776 19.136 1.00 96.31 324 VAL A CA 1
ATOM 2568 C C . VAL A 1 324 ? -8.128 3.759 19.795 1.00 96.31 324 VAL A C 1
ATOM 2570 O O . VAL A 1 324 ? -7.687 4.781 20.318 1.00 96.31 324 VAL A O 1
ATOM 2573 N N . ILE A 1 325 ? -9.426 3.472 19.783 1.00 95.56 325 ILE A N 1
ATOM 2574 C CA . ILE A 1 325 ? -10.444 4.346 20.375 1.00 95.56 325 ILE A CA 1
ATOM 2575 C C . ILE A 1 325 ? -11.321 3.537 21.325 1.00 95.56 325 ILE A C 1
ATOM 2577 O O . ILE A 1 325 ? -11.985 2.597 20.898 1.00 95.56 325 ILE A O 1
ATOM 2581 N N . ASP A 1 326 ? -11.351 3.929 22.598 1.00 95.69 326 ASP A N 1
ATOM 2582 C CA . ASP A 1 326 ? -12.235 3.352 23.612 1.00 95.69 326 ASP A CA 1
ATOM 2583 C C . ASP A 1 326 ? -13.529 4.168 23.723 1.00 95.69 326 ASP A C 1
ATOM 2585 O O . ASP A 1 326 ? -13.507 5.389 23.920 1.00 95.69 326 ASP A O 1
ATOM 2589 N N . LEU A 1 327 ? -14.659 3.475 23.631 1.00 94.31 327 LEU A N 1
ATOM 2590 C CA . LEU A 1 327 ? -16.013 3.971 23.853 1.00 94.31 327 LEU A CA 1
ATOM 2591 C C . LEU A 1 327 ? -16.609 3.337 25.125 1.00 94.31 327 LEU A C 1
ATOM 2593 O O . LEU A 1 327 ? -16.294 2.184 25.425 1.00 94.31 327 LEU A O 1
ATOM 2597 N N . PRO A 1 328 ? -17.507 4.045 25.842 1.00 91.94 328 PRO A N 1
ATOM 2598 C CA . PRO A 1 328 ? -18.109 5.336 25.486 1.00 91.94 328 PRO A CA 1
ATOM 2599 C C . PRO A 1 328 ? -17.285 6.570 25.883 1.00 91.94 328 PRO A C 1
ATOM 2601 O O . PRO A 1 328 ? -17.681 7.681 25.547 1.00 91.94 328 PRO A O 1
ATOM 2604 N N . GLU A 1 329 ? -16.152 6.426 26.575 1.00 90.31 329 GLU A N 1
ATOM 2605 C CA . GLU A 1 329 ? -15.367 7.567 27.080 1.00 90.31 329 GLU A CA 1
ATOM 2606 C C . GLU A 1 329 ? -14.719 8.416 25.982 1.00 90.31 329 GLU A C 1
ATOM 2608 O O . GLU A 1 329 ? -14.213 9.504 26.268 1.00 90.31 329 GLU A O 1
ATOM 2613 N N . ARG A 1 330 ? -14.734 7.912 24.744 1.00 91.50 330 ARG A N 1
ATOM 2614 C CA . ARG A 1 330 ? -14.135 8.516 23.559 1.00 91.50 330 ARG A CA 1
ATOM 2615 C C . ARG A 1 330 ? -12.676 8.891 23.834 1.00 91.50 330 ARG A C 1
ATOM 2617 O O . ARG A 1 330 ? -12.277 10.055 23.807 1.00 91.50 330 ARG A O 1
ATOM 2624 N N . LYS A 1 331 ? -11.866 7.888 24.169 1.00 92.12 331 LYS A N 1
ATOM 2625 C CA . LYS A 1 331 ? -10.429 8.066 24.410 1.00 92.12 331 LYS A CA 1
ATOM 2626 C C . LYS A 1 331 ? -9.634 7.475 23.257 1.00 92.12 331 LYS A C 1
ATOM 2628 O O . LYS A 1 331 ? -9.788 6.297 22.966 1.00 92.12 331 LYS A O 1
ATOM 2633 N N . TRP A 1 332 ? -8.791 8.292 22.631 1.00 93.06 332 TRP A N 1
ATOM 2634 C CA . TRP A 1 332 ? -7.923 7.883 21.528 1.00 93.06 332 TRP A CA 1
ATOM 2635 C C . TRP A 1 332 ? -6.492 7.644 21.997 1.00 93.06 332 TRP A C 1
ATOM 2637 O O . TRP A 1 332 ? -5.984 8.354 22.868 1.00 93.06 332 TRP A O 1
ATOM 2647 N N . TYR A 1 333 ? -5.859 6.663 21.368 1.00 92.88 333 TYR A N 1
ATOM 2648 C CA . TYR A 1 333 ? -4.450 6.350 21.490 1.00 92.88 333 TYR A CA 1
ATOM 2649 C C . TYR A 1 333 ? -3.888 6.101 20.091 1.00 92.88 333 TYR A C 1
ATOM 2651 O O . TYR A 1 333 ? -4.469 5.337 19.315 1.00 92.88 333 TYR A O 1
ATOM 2659 N N . GLY A 1 334 ? -2.763 6.737 19.780 1.00 91.50 334 GLY A N 1
ATOM 2660 C CA . GLY A 1 334 ? -1.990 6.446 18.579 1.00 91.50 334 GLY A CA 1
ATOM 2661 C C . GLY A 1 334 ? -0.938 5.382 18.870 1.00 91.50 334 GLY A C 1
ATOM 2662 O O . GLY A 1 334 ? -0.231 5.485 19.869 1.00 91.50 334 GLY A O 1
ATOM 2663 N N . ILE A 1 335 ? -0.823 4.383 17.998 1.00 90.62 335 ILE A N 1
ATOM 2664 C CA . ILE A 1 335 ? 0.326 3.474 17.957 1.00 90.62 335 ILE A CA 1
ATOM 2665 C C . ILE A 1 335 ? 1.109 3.799 16.684 1.00 90.62 335 ILE A C 1
ATOM 2667 O O . ILE A 1 335 ? 0.549 3.756 15.589 1.00 90.62 335 ILE A O 1
ATOM 2671 N N . GLU A 1 336 ? 2.388 4.123 16.830 1.00 85.75 336 GLU A N 1
ATOM 2672 C CA . GLU A 1 336 ? 3.272 4.444 15.705 1.00 85.75 336 GLU A CA 1
ATOM 2673 C C . GLU A 1 336 ? 3.417 3.262 14.744 1.00 85.75 336 GLU A C 1
ATOM 2675 O O . GLU A 1 336 ? 3.444 2.095 15.154 1.00 85.75 336 GLU A O 1
ATOM 2680 N N . TYR A 1 337 ? 3.550 3.572 13.453 1.00 79.06 337 TYR A N 1
ATOM 2681 C CA . TYR A 1 337 ? 3.947 2.568 12.478 1.00 79.06 337 TYR A CA 1
ATOM 2682 C C . TYR A 1 337 ? 5.416 2.172 12.667 1.00 79.06 337 TYR A C 1
ATOM 2684 O O . TYR A 1 337 ? 6.238 2.966 13.125 1.00 79.06 337 TYR A O 1
ATOM 2692 N N . PRO A 1 338 ? 5.769 0.949 12.258 1.00 68.12 338 PRO A N 1
ATOM 2693 C CA . PRO A 1 338 ? 7.145 0.573 11.978 1.00 68.12 338 PRO A CA 1
ATOM 2694 C C . PRO A 1 338 ? 7.779 1.467 10.894 1.00 68.12 338 PRO A C 1
ATOM 2696 O O . PRO A 1 338 ? 7.537 1.240 9.710 1.00 68.12 338 PRO A O 1
ATOM 2699 N N . GLU A 1 339 ? 8.580 2.473 11.252 1.00 56.44 339 GLU A N 1
ATOM 2700 C CA . GLU A 1 339 ? 9.408 3.213 10.271 1.00 56.44 339 GLU A CA 1
ATOM 2701 C C . GLU A 1 339 ? 10.703 2.476 9.877 1.00 56.44 339 GLU A C 1
ATOM 2703 O O . GLU A 1 339 ? 11.431 1.929 10.745 1.00 56.44 339 GLU A O 1
#

pLDDT: mean 85.91, std 12.81, range [34.97, 98.56]